Protein AF-A0A7K2MI41-F1 (afdb_monomer_lite)

Foldseek 3Di:
DVLCVVVVHDQQDWDWDQFPVGIDIDGHNDDDDQDPVRVVQPPPPRHRDDDDDPQVVCVRNPHHPDDLDDDDDDDPPDDPVNVQVVVCVVCPPVPDDRADDPRVCVSVDPVVVVVVVVVCVVVVVVVVVVVVVVVVVVVVVLVVVVVVCVVVVVVVVVVPDDPVNVVVVSVVVCVVVVVVVVCVVVVVVVVVVVVVVD

Secondary structure (DSSP, 8-state):
-HHHHHTT--TT-EEEEEETTEEEEEE----PPPPTTTGGGGGGSPPPP----HHHHHHHTT-TT--S----PPPTT--HHHHHHHHHHHTTTS------GGGGHHHH-HHHHHHHHHHHHHHHHHHHHHHHHHHHHHHHHHHHHHHHTHHHHHHHHHTT--HHHHHHHHHHHHHHHHHHHHHHHHHHHHHHHHHHH-

Sequence (198 aa):
ADAARAARAGVGDTVVLETADGRAGFRVSGLAEAGAGDTAREGDGGAATAWFADAEASVLAGHPGKADAIAVMAEDGVGTQALAAAVEKALTGSGAQTLTGDDRGEVEDHGLAYAKETLFAVGGSFGGIATLVAVFTAAGTVALSVGQRTREFALLRAVGATPRQIRRAVAAEALLVAPLAGLLGCLPGIGLAHWWFG

Radius of gyration: 30.49 Å; chains: 1; bounding box: 61×44×82 Å

pLDDT: mean 81.82, std 12.87, range [42.84, 97.69]

Structure (mmCIF, N/CA/C/O backbone):
data_AF-A0A7K2MI41-F1
#
_entry.id   AF-A0A7K2MI41-F1
#
loop_
_atom_site.group_PDB
_atom_site.id
_atom_site.type_symbol
_atom_site.label_atom_id
_atom_site.label_alt_id
_atom_site.label_comp_id
_atom_site.label_asym_id
_atom_site.label_entity_id
_atom_site.label_seq_id
_atom_site.pdbx_PDB_ins_code
_atom_site.Cartn_x
_atom_site.Cartn_y
_atom_site.Cartn_z
_atom_site.occupancy
_atom_site.B_iso_or_equiv
_atom_site.auth_seq_id
_atom_site.auth_comp_id
_atom_site.auth_asym_id
_atom_site.auth_atom_id
_atom_site.pdbx_PDB_model_num
ATOM 1 N N . ALA A 1 1 ? 13.716 12.240 -29.155 1.00 57.94 1 ALA A N 1
ATOM 2 C CA . ALA A 1 1 ? 14.189 13.432 -29.899 1.00 57.94 1 ALA A CA 1
ATOM 3 C C . ALA A 1 1 ? 14.581 14.566 -28.949 1.00 57.94 1 ALA A C 1
ATOM 5 O O . ALA A 1 1 ? 15.509 15.316 -29.240 1.00 57.94 1 ALA A O 1
ATOM 6 N N . ASP A 1 2 ? 13.922 14.667 -27.798 1.00 65.44 2 ASP A N 1
ATOM 7 C CA . ASP A 1 2 ? 14.145 15.717 -26.802 1.00 65.44 2 ASP A CA 1
ATOM 8 C C . ASP A 1 2 ? 15.506 15.617 -26.105 1.00 65.44 2 ASP A C 1
ATOM 10 O O . ASP A 1 2 ? 16.217 16.617 -26.026 1.00 65.44 2 ASP A O 1
ATOM 14 N N . ALA A 1 3 ? 15.968 14.403 -25.790 1.00 69.44 3 ALA A N 1
ATOM 15 C CA . ALA A 1 3 ? 17.342 14.134 -25.349 1.00 69.44 3 ALA A CA 1
ATOM 16 C C . ALA A 1 3 ? 18.416 14.729 -26.287 1.00 69.44 3 ALA A C 1
ATOM 18 O O . ALA A 1 3 ? 19.363 15.381 -25.846 1.00 69.44 3 ALA A O 1
ATOM 19 N N . ALA A 1 4 ? 18.245 14.566 -27.602 1.00 71.31 4 ALA A N 1
ATOM 20 C CA . ALA A 1 4 ? 19.168 15.108 -28.596 1.00 71.31 4 ALA A CA 1
ATOM 21 C C . ALA A 1 4 ? 19.084 16.639 -28.699 1.00 71.31 4 ALA A C 1
ATOM 23 O O . ALA A 1 4 ? 20.105 17.301 -28.874 1.00 71.31 4 ALA A O 1
ATOM 24 N N . ARG A 1 5 ? 17.892 17.226 -28.514 1.00 73.44 5 ARG A N 1
ATOM 25 C CA . ARG A 1 5 ? 17.732 18.687 -28.417 1.00 73.44 5 ARG A CA 1
ATOM 26 C C . ARG A 1 5 ? 18.404 19.250 -27.167 1.00 73.44 5 ARG A C 1
ATOM 28 O O . ARG A 1 5 ? 19.089 20.266 -27.272 1.00 73.44 5 ARG A O 1
ATOM 35 N N . ALA A 1 6 ? 18.258 18.586 -26.021 1.00 73.44 6 ALA A N 1
ATOM 36 C CA . ALA A 1 6 ? 18.910 18.966 -24.771 1.00 73.44 6 ALA A CA 1
ATOM 37 C C . ALA A 1 6 ? 20.442 18.905 -24.895 1.00 73.44 6 ALA A C 1
ATOM 39 O O . ALA A 1 6 ? 21.135 19.838 -24.490 1.00 73.44 6 ALA A O 1
ATOM 40 N N . ALA A 1 7 ? 20.962 17.862 -25.548 1.00 72.38 7 ALA A N 1
ATOM 41 C CA . ALA A 1 7 ? 22.386 17.702 -25.843 1.00 72.38 7 ALA A CA 1
ATOM 42 C C . ALA A 1 7 ? 22.887 18.553 -27.030 1.00 72.38 7 ALA A C 1
ATOM 44 O O . ALA A 1 7 ? 24.088 18.578 -27.294 1.00 72.38 7 ALA A O 1
ATOM 45 N N . ARG A 1 8 ? 21.990 19.248 -27.748 1.00 78.50 8 ARG A N 1
ATOM 46 C CA . ARG A 1 8 ? 22.266 19.958 -29.013 1.00 78.50 8 ARG A CA 1
ATOM 47 C C . ARG A 1 8 ? 23.007 19.096 -30.048 1.00 78.50 8 ARG A C 1
ATOM 49 O O . ARG A 1 8 ? 23.870 19.604 -30.757 1.00 78.50 8 ARG A O 1
ATOM 56 N N . ALA A 1 9 ? 22.665 17.814 -30.124 1.00 81.56 9 ALA A N 1
ATOM 57 C CA . ALA A 1 9 ? 23.302 16.843 -31.005 1.00 81.56 9 ALA A CA 1
ATOM 58 C C . ALA A 1 9 ? 22.382 16.464 -32.174 1.00 81.56 9 ALA A C 1
ATOM 60 O O . ALA A 1 9 ? 21.182 16.241 -31.995 1.00 81.56 9 ALA A O 1
ATOM 61 N N . GLY A 1 10 ? 22.952 16.380 -33.374 1.00 85.38 10 GLY A N 1
ATOM 62 C CA . GLY A 1 10 ? 22.307 15.897 -34.590 1.00 85.38 10 GLY A CA 1
ATOM 63 C C . GLY A 1 10 ? 22.889 14.572 -35.083 1.00 85.38 10 GLY A C 1
ATOM 64 O O . GLY A 1 10 ? 23.894 14.071 -34.581 1.00 85.38 10 GLY A O 1
ATOM 65 N N . VAL A 1 11 ? 22.252 13.993 -36.103 1.00 90.00 11 VAL A N 1
ATOM 66 C CA . VAL A 1 11 ? 22.782 12.801 -36.781 1.00 90.00 11 VAL A CA 1
ATOM 67 C C . VAL A 1 11 ? 24.144 13.126 -37.396 1.00 90.00 11 VAL A C 1
ATOM 69 O O . VAL A 1 11 ? 24.277 14.092 -38.144 1.00 90.00 11 VAL A O 1
ATOM 72 N 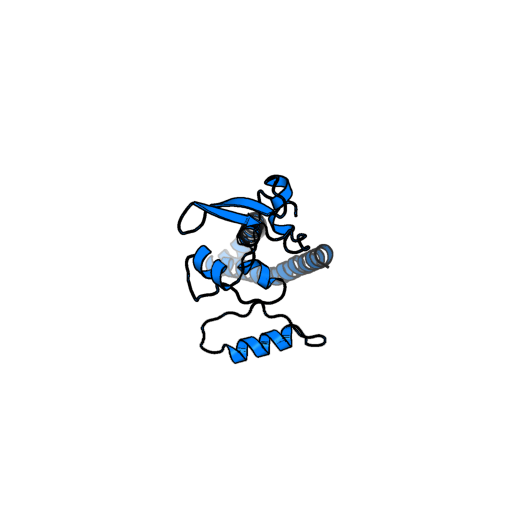N . GLY A 1 12 ? 25.146 12.301 -37.097 1.00 88.12 12 GLY A N 1
ATOM 73 C CA . GLY A 1 12 ? 26.537 12.475 -37.515 1.00 88.12 12 GLY A CA 1
ATOM 74 C C . GLY A 1 12 ? 27.451 13.078 -36.446 1.00 88.12 12 GLY A C 1
ATOM 75 O O . GLY A 1 12 ? 28.668 12.896 -36.547 1.00 88.12 12 GLY A O 1
ATOM 76 N N . ASP A 1 13 ? 26.894 13.713 -35.411 1.00 90.25 13 ASP A N 1
ATOM 77 C CA . ASP A 1 13 ? 27.670 14.286 -34.309 1.00 90.25 13 ASP A CA 1
ATOM 78 C C . ASP A 1 13 ? 28.202 13.201 -33.367 1.00 90.25 13 ASP A C 1
ATOM 80 O O . ASP A 1 13 ? 27.666 12.092 -33.292 1.00 90.25 13 ASP A O 1
ATOM 84 N N . THR A 1 14 ? 29.261 13.527 -32.623 1.00 89.62 14 THR A N 1
ATOM 85 C CA . THR A 1 14 ? 29.803 12.658 -31.573 1.00 89.62 14 THR A CA 1
ATOM 86 C C . THR A 1 14 ? 29.356 13.160 -30.206 1.00 89.62 14 THR A C 1
ATOM 88 O O . THR A 1 14 ? 29.655 14.293 -29.832 1.00 89.62 14 THR A O 1
ATOM 91 N N . VAL A 1 15 ? 28.696 12.297 -29.439 1.00 88.75 15 VAL A N 1
ATOM 92 C CA . VAL A 1 15 ? 28.307 12.536 -28.047 1.00 88.75 15 VAL A CA 1
ATOM 93 C C . VAL A 1 15 ? 29.183 11.708 -27.115 1.00 88.75 15 VAL A C 1
ATOM 95 O O . VAL A 1 15 ? 29.571 10.591 -27.448 1.00 88.75 15 VAL A O 1
ATOM 98 N N . VAL A 1 16 ? 29.524 12.252 -25.949 1.00 87.94 16 VAL A N 1
ATOM 99 C CA . VAL A 1 16 ? 30.281 11.521 -24.925 1.00 87.94 16 VAL A CA 1
ATOM 100 C C . VAL A 1 16 ? 29.305 11.040 -23.868 1.00 87.94 16 VAL A C 1
ATOM 102 O O . VAL A 1 16 ? 28.577 11.849 -23.297 1.00 87.94 16 VAL A O 1
ATOM 105 N N . LEU A 1 17 ? 29.306 9.736 -23.613 1.00 84.50 17 LEU A N 1
ATOM 106 C CA . LEU A 1 17 ? 28.450 9.098 -22.621 1.00 84.50 17 LEU A CA 1
ATOM 107 C C . LEU A 1 17 ? 29.315 8.461 -21.534 1.00 84.50 17 LEU A C 1
ATOM 109 O O . LEU A 1 17 ? 30.440 8.019 -21.786 1.00 84.50 17 LEU A O 1
ATOM 113 N N . GLU A 1 18 ? 28.798 8.458 -20.312 1.00 84.12 18 GLU A N 1
ATOM 114 C CA . GLU A 1 18 ? 29.388 7.739 -19.189 1.00 84.12 18 GLU A CA 1
ATOM 115 C C . GLU A 1 18 ? 28.832 6.314 -19.185 1.00 84.12 18 GLU A C 1
ATOM 117 O O . GLU A 1 18 ? 27.622 6.110 -19.193 1.00 84.12 18 GLU A O 1
ATOM 122 N N . THR A 1 19 ? 29.729 5.336 -19.255 1.00 81.12 19 THR A N 1
ATOM 123 C CA . THR A 1 19 ? 29.419 3.905 -19.361 1.00 81.12 19 THR A CA 1
ATOM 124 C C . THR A 1 19 ? 30.044 3.169 -18.177 1.00 81.12 19 THR A C 1
ATOM 126 O O . THR A 1 19 ? 30.863 3.751 -17.459 1.00 81.12 19 THR A O 1
ATOM 129 N N . ALA A 1 20 ? 29.712 1.890 -17.981 1.00 76.00 20 ALA A N 1
ATOM 130 C CA . ALA A 1 20 ? 30.305 1.083 -16.911 1.00 76.00 20 ALA A CA 1
ATOM 131 C C . ALA A 1 20 ? 31.850 1.026 -16.977 1.00 76.00 20 ALA A C 1
ATOM 133 O O . ALA A 1 20 ? 32.508 1.021 -15.938 1.00 76.00 20 ALA A O 1
ATOM 134 N N . ASP A 1 21 ? 32.425 1.074 -18.185 1.00 77.19 21 ASP A N 1
ATOM 135 C CA . ASP A 1 21 ? 33.876 1.069 -18.429 1.00 77.19 21 ASP A CA 1
ATOM 136 C C . ASP A 1 21 ? 34.499 2.483 -18.479 1.00 77.19 21 ASP A C 1
ATOM 138 O O . ASP A 1 21 ? 35.695 2.649 -18.736 1.00 77.19 21 ASP A O 1
ATOM 142 N N . GLY A 1 22 ? 33.704 3.527 -18.218 1.00 81.94 22 GLY A N 1
ATOM 143 C CA . GLY A 1 22 ? 34.129 4.927 -18.200 1.00 81.94 22 GLY A CA 1
ATOM 144 C C . GLY A 1 22 ? 33.534 5.772 -19.329 1.00 81.94 22 GLY A C 1
ATOM 145 O O . GLY A 1 22 ? 32.532 5.424 -19.952 1.00 81.94 22 GLY A O 1
ATOM 146 N N . ARG A 1 23 ? 34.124 6.948 -19.577 1.00 86.25 23 ARG A N 1
ATOM 147 C CA . ARG A 1 23 ? 33.629 7.890 -20.594 1.00 86.25 23 ARG A CA 1
ATOM 148 C C . ARG A 1 23 ? 34.068 7.472 -21.997 1.00 86.25 23 ARG A C 1
ATOM 150 O O . ARG A 1 23 ? 35.266 7.408 -22.264 1.00 86.25 23 ARG A O 1
ATOM 157 N N . ALA A 1 24 ? 33.107 7.279 -22.896 1.00 86.25 24 ALA A N 1
ATOM 158 C CA . ALA A 1 24 ? 33.341 6.902 -24.289 1.00 86.25 24 ALA A CA 1
ATOM 159 C C . ALA A 1 24 ? 32.565 7.810 -25.258 1.00 86.25 24 ALA A C 1
ATOM 161 O O . ALA A 1 24 ? 31.504 8.340 -24.928 1.00 86.25 24 ALA A O 1
ATOM 162 N N . GLY A 1 25 ? 33.132 8.031 -26.448 1.00 88.56 25 GLY A N 1
ATOM 163 C CA . GLY A 1 25 ? 32.527 8.849 -27.500 1.00 88.56 25 GLY A CA 1
ATOM 164 C C . GLY A 1 25 ? 31.783 7.995 -28.523 1.00 88.56 25 GLY A C 1
ATOM 165 O O . GLY A 1 25 ? 32.365 7.071 -29.083 1.00 88.56 25 GLY A O 1
ATOM 166 N N . PHE A 1 26 ? 30.533 8.346 -28.812 1.00 89.25 26 PHE A N 1
ATOM 167 C CA . PHE A 1 26 ? 29.657 7.632 -29.738 1.00 89.25 26 PHE A CA 1
ATOM 168 C C . PHE A 1 26 ? 29.140 8.563 -30.824 1.00 89.25 26 PHE A C 1
ATOM 170 O O . PHE A 1 26 ? 28.792 9.711 -30.554 1.00 89.25 26 PHE A O 1
ATOM 177 N N . ARG A 1 27 ? 29.065 8.068 -32.062 1.00 91.56 27 ARG A N 1
ATOM 178 C CA . ARG A 1 27 ? 28.468 8.818 -33.170 1.00 91.56 27 ARG A CA 1
ATOM 179 C C . ARG A 1 27 ? 26.959 8.589 -33.206 1.00 91.56 27 ARG A C 1
ATOM 181 O O . ARG A 1 27 ? 26.510 7.448 -33.233 1.00 91.56 27 ARG A O 1
ATOM 188 N N . VAL A 1 28 ? 26.193 9.670 -33.306 1.00 91.38 28 VAL A N 1
ATOM 189 C CA . VAL A 1 28 ? 24.739 9.623 -33.476 1.00 91.38 28 VAL A CA 1
ATOM 190 C C . VAL A 1 28 ? 24.411 9.129 -34.887 1.00 91.38 28 VAL A C 1
ATOM 192 O O . VAL A 1 28 ? 24.689 9.811 -35.872 1.00 91.38 28 VAL A O 1
ATOM 195 N N . SER A 1 29 ? 23.822 7.940 -35.000 1.00 90.38 29 SER A N 1
ATOM 196 C CA . SER A 1 29 ? 23.398 7.351 -36.281 1.00 90.38 29 SER A CA 1
ATOM 197 C C . SER A 1 29 ? 21.968 7.728 -36.676 1.00 90.38 29 SER A C 1
ATOM 199 O O . SER A 1 29 ? 21.634 7.703 -37.859 1.00 90.38 29 SER A O 1
ATOM 201 N N . GLY A 1 30 ? 21.132 8.111 -35.710 1.00 87.81 30 GLY A N 1
ATOM 202 C CA . GLY A 1 30 ? 19.727 8.436 -35.923 1.00 87.81 30 GLY A CA 1
ATOM 203 C C . GLY A 1 30 ? 19.090 9.077 -34.695 1.00 87.81 30 GLY A C 1
ATOM 204 O O . GLY A 1 30 ? 19.650 9.043 -33.600 1.00 87.81 30 GLY A O 1
ATOM 205 N N . LEU A 1 31 ? 17.914 9.670 -34.893 1.00 86.44 31 LEU A N 1
ATOM 206 C CA . LEU A 1 31 ? 17.083 10.220 -33.827 1.00 86.44 31 LEU A CA 1
ATOM 207 C C . LEU A 1 31 ? 15.746 9.485 -33.825 1.00 86.44 31 LEU A C 1
ATOM 209 O O . LEU A 1 31 ? 15.060 9.463 -34.844 1.00 86.44 31 LEU A O 1
ATOM 213 N N . ALA A 1 32 ? 15.386 8.905 -32.683 1.00 81.56 32 ALA A N 1
ATOM 214 C CA . ALA A 1 32 ? 14.070 8.319 -32.465 1.00 81.56 32 ALA A CA 1
ATOM 215 C C . ALA A 1 32 ? 13.136 9.346 -31.810 1.00 81.56 32 ALA A C 1
ATOM 217 O O . ALA A 1 32 ? 13.563 10.146 -30.964 1.00 81.56 32 ALA A O 1
ATOM 218 N N . GLU A 1 33 ? 11.865 9.342 -32.204 1.00 75.69 33 GLU A N 1
ATOM 219 C CA . GLU A 1 33 ? 10.810 10.018 -31.449 1.00 75.69 33 GLU A CA 1
ATOM 220 C C . GLU A 1 33 ? 10.433 9.162 -30.242 1.00 75.69 33 GLU A C 1
ATOM 222 O O . GLU A 1 33 ? 10.369 7.939 -30.342 1.00 75.69 33 GLU A O 1
ATOM 227 N N . ALA A 1 34 ? 10.243 9.816 -29.096 1.00 66.88 34 ALA A N 1
ATOM 228 C CA . ALA A 1 34 ? 9.842 9.142 -27.872 1.00 66.88 34 ALA A CA 1
ATOM 229 C C . ALA A 1 34 ? 8.392 8.659 -28.021 1.00 66.88 34 ALA A C 1
ATOM 231 O O . ALA A 1 34 ? 7.514 9.438 -28.399 1.00 66.88 34 ALA A O 1
ATOM 232 N N . GLY A 1 35 ? 8.141 7.382 -27.735 1.00 61.50 35 GLY A N 1
ATOM 233 C CA . GLY A 1 35 ? 6.783 6.859 -27.629 1.00 61.50 35 GLY A CA 1
ATOM 234 C C . GLY A 1 35 ? 6.110 7.300 -26.326 1.00 61.50 35 GLY A C 1
ATOM 235 O O . GLY A 1 35 ? 6.762 7.784 -25.403 1.00 61.50 35 GLY A O 1
ATOM 236 N N . ALA A 1 36 ? 4.798 7.074 -26.200 1.00 56.12 36 ALA A N 1
ATOM 237 C CA . ALA A 1 36 ? 4.052 7.411 -24.979 1.00 56.12 36 ALA A CA 1
ATOM 238 C C . ALA A 1 36 ? 4.643 6.763 -23.702 1.00 56.12 36 ALA A C 1
ATOM 240 O O . ALA A 1 36 ? 4.589 7.360 -22.629 1.00 56.12 36 ALA A O 1
ATOM 241 N N . GLY A 1 37 ? 5.260 5.578 -23.823 1.00 55.38 37 GLY A N 1
ATOM 242 C CA . GLY A 1 37 ? 5.970 4.908 -22.723 1.00 55.38 37 GLY A CA 1
ATOM 243 C C . GLY A 1 37 ? 7.337 5.517 -22.382 1.00 55.38 37 GLY A C 1
ATOM 244 O O . GLY A 1 37 ? 7.774 5.433 -21.239 1.00 55.38 37 GLY A O 1
ATOM 245 N N . ASP A 1 38 ? 7.982 6.193 -23.334 1.00 56.09 38 ASP A N 1
ATOM 246 C CA . ASP A 1 38 ? 9.277 6.851 -23.125 1.00 56.09 38 ASP A CA 1
ATOM 247 C C . ASP A 1 38 ? 9.100 8.218 -22.447 1.00 56.09 38 ASP A C 1
ATOM 249 O O . ASP A 1 38 ? 9.922 8.621 -21.629 1.00 56.09 38 ASP A O 1
ATOM 253 N N . THR A 1 39 ? 7.988 8.913 -22.724 1.00 50.66 39 THR A N 1
ATOM 254 C CA . THR A 1 39 ? 7.691 10.244 -22.156 1.00 50.66 39 THR A CA 1
ATOM 255 C C . THR A 1 39 ? 7.383 10.238 -20.656 1.00 50.66 39 THR A C 1
ATOM 257 O O . THR A 1 39 ? 7.516 11.272 -20.002 1.00 50.66 39 THR A O 1
ATOM 260 N N . ALA A 1 40 ? 7.015 9.087 -20.078 1.00 48.41 40 ALA A N 1
ATOM 261 C CA . ALA A 1 40 ? 6.783 8.958 -18.636 1.00 48.41 40 ALA A CA 1
ATOM 262 C C . ALA A 1 40 ? 8.073 9.135 -17.809 1.00 48.41 40 ALA A C 1
ATOM 264 O O . ALA A 1 40 ? 8.006 9.571 -16.661 1.00 48.41 40 ALA A O 1
ATOM 265 N N . ARG A 1 41 ? 9.244 8.876 -18.412 1.00 49.75 41 ARG A N 1
ATOM 266 C CA . ARG A 1 41 ? 10.567 9.052 -17.788 1.00 49.75 41 ARG A CA 1
ATOM 267 C C . ARG A 1 41 ? 10.980 10.514 -17.633 1.00 49.75 41 ARG A C 1
ATOM 269 O O . ARG A 1 41 ? 11.835 10.818 -16.812 1.00 49.75 41 ARG A O 1
ATOM 276 N N . GLU A 1 42 ? 10.423 11.427 -18.426 1.00 50.16 42 GLU A N 1
ATOM 277 C CA . GLU A 1 42 ? 10.961 12.787 -18.589 1.00 50.16 42 GLU A CA 1
ATOM 278 C C . GLU A 1 42 ? 10.390 13.797 -17.570 1.00 50.16 42 GLU A C 1
ATOM 280 O O . GLU A 1 42 ? 10.895 14.912 -17.440 1.00 50.16 42 GLU A O 1
ATOM 285 N N . GLY A 1 43 ? 9.369 13.396 -16.799 1.00 44.59 43 GLY A N 1
ATOM 286 C CA . GLY A 1 43 ? 8.618 14.269 -15.888 1.00 44.59 43 GLY A CA 1
ATOM 287 C C . GLY A 1 43 ? 9.344 14.719 -14.613 1.00 44.59 43 GLY A C 1
ATOM 288 O O . GLY A 1 43 ? 8.911 15.700 -14.011 1.00 44.59 43 GLY A O 1
ATOM 289 N N . ASP A 1 44 ? 10.437 14.062 -14.209 1.00 42.84 44 ASP A N 1
ATOM 290 C CA . ASP A 1 44 ? 11.170 14.391 -12.972 1.00 42.84 44 ASP A CA 1
ATOM 291 C C . ASP A 1 44 ? 12.692 14.197 -13.128 1.00 42.84 44 ASP A C 1
ATOM 293 O O . ASP A 1 44 ? 13.327 13.399 -12.444 1.00 42.84 44 ASP A O 1
ATOM 297 N N . GLY A 1 45 ? 13.301 14.881 -14.104 1.00 46.25 45 GLY A N 1
ATOM 298 C CA . GLY A 1 45 ? 14.758 14.821 -14.309 1.00 46.25 45 GLY A CA 1
ATOM 299 C C . GLY A 1 45 ? 15.260 13.549 -15.002 1.00 46.25 45 GLY A C 1
ATOM 300 O O . GLY A 1 45 ? 16.420 13.175 -14.822 1.00 46.25 45 GLY A O 1
ATOM 301 N N . GLY A 1 46 ? 14.406 12.904 -15.803 1.00 51.75 46 GLY A N 1
ATOM 302 C CA . GLY A 1 46 ? 14.748 11.724 -16.595 1.00 51.75 46 GLY A CA 1
ATOM 303 C C . GLY A 1 46 ? 16.030 11.897 -17.397 1.00 51.75 46 GLY A C 1
ATOM 304 O O . GLY A 1 46 ? 16.187 12.855 -18.155 1.00 51.75 46 GLY A O 1
ATOM 305 N N . ALA A 1 47 ? 16.960 10.957 -17.230 1.00 57.53 47 ALA A N 1
ATOM 306 C CA . ALA A 1 47 ? 18.200 10.942 -17.986 1.00 57.53 47 ALA A CA 1
ATOM 307 C C . ALA A 1 47 ? 17.912 10.823 -19.491 1.00 57.53 47 ALA A C 1
ATOM 309 O O . ALA A 1 47 ? 17.085 10.016 -19.923 1.00 57.53 47 ALA A O 1
ATOM 310 N N . ALA A 1 48 ? 18.631 11.614 -20.289 1.00 68.81 48 ALA A N 1
ATOM 311 C CA . ALA A 1 48 ? 18.611 11.532 -21.743 1.00 68.81 48 ALA A CA 1
ATOM 312 C C . ALA A 1 48 ? 18.807 10.075 -22.201 1.00 68.81 48 ALA A C 1
ATOM 314 O O . ALA A 1 48 ? 19.827 9.456 -21.899 1.00 68.81 48 ALA A O 1
ATOM 315 N N . THR A 1 49 ? 17.828 9.521 -22.916 1.00 74.12 49 THR A N 1
ATOM 316 C CA . THR A 1 49 ? 17.864 8.121 -23.352 1.00 74.12 49 THR A CA 1
ATOM 317 C C . THR A 1 49 ? 18.666 7.979 -24.644 1.00 74.12 49 THR A C 1
ATOM 319 O O . THR A 1 49 ? 18.507 8.768 -25.579 1.00 74.12 49 THR A O 1
ATOM 322 N N . ALA A 1 50 ? 19.521 6.961 -24.700 1.00 81.88 50 ALA A N 1
ATOM 323 C CA . ALA A 1 50 ? 20.258 6.566 -25.891 1.00 81.88 50 ALA A CA 1
ATOM 324 C C . ALA A 1 50 ? 20.035 5.073 -26.152 1.00 81.88 50 ALA A C 1
ATOM 326 O O . ALA A 1 50 ? 20.030 4.272 -25.220 1.00 81.88 50 ALA A O 1
ATOM 327 N N . TRP A 1 51 ? 19.866 4.711 -27.423 1.00 84.19 51 TRP A N 1
ATOM 328 C CA . TRP A 1 51 ? 19.689 3.327 -27.854 1.00 84.19 51 TRP A CA 1
ATOM 329 C C . TRP A 1 51 ? 20.955 2.829 -28.540 1.00 84.19 51 TRP A C 1
ATOM 331 O O . TRP A 1 51 ? 21.559 3.541 -29.345 1.00 84.19 51 TRP A O 1
ATOM 341 N N . PHE A 1 52 ? 21.325 1.590 -28.239 1.00 86.62 52 PHE A N 1
ATOM 342 C CA . PHE A 1 52 ? 22.476 0.900 -28.810 1.00 86.62 52 PHE A CA 1
ATOM 343 C C . PHE A 1 52 ? 22.028 -0.426 -29.415 1.00 86.62 52 PHE A C 1
ATOM 345 O O . PHE A 1 52 ? 20.979 -0.956 -29.056 1.00 86.62 52 PHE A O 1
ATOM 352 N N . ALA A 1 53 ? 22.829 -0.970 -30.327 1.00 86.69 53 ALA A N 1
ATOM 353 C CA . ALA A 1 53 ? 22.611 -2.325 -30.818 1.00 86.69 53 ALA A CA 1
ATOM 354 C C . ALA A 1 53 ? 22.847 -3.347 -29.693 1.00 86.69 53 ALA A C 1
ATOM 356 O O . ALA A 1 53 ? 23.751 -3.158 -28.880 1.00 86.69 53 ALA A O 1
ATOM 357 N N . ASP A 1 54 ? 22.105 -4.457 -29.695 1.00 80.25 54 ASP A N 1
ATOM 358 C CA . ASP A 1 54 ? 22.148 -5.490 -28.642 1.00 80.25 54 ASP A CA 1
ATOM 359 C C . ASP A 1 54 ? 23.569 -5.986 -28.321 1.00 80.25 54 ASP A C 1
ATOM 361 O O . ASP A 1 54 ? 23.930 -6.205 -27.160 1.00 80.25 54 ASP A O 1
ATOM 365 N N . ALA A 1 55 ? 24.403 -6.118 -29.359 1.00 79.69 55 ALA A N 1
ATOM 366 C CA . ALA A 1 55 ? 25.792 -6.558 -29.240 1.00 79.69 55 ALA A CA 1
ATOM 367 C C . ALA A 1 55 ? 26.656 -5.609 -28.391 1.00 79.69 55 ALA A C 1
ATOM 369 O O . ALA A 1 55 ? 27.594 -6.055 -27.738 1.00 79.69 55 ALA A O 1
ATOM 370 N N . GLU A 1 56 ? 26.335 -4.317 -28.391 1.00 81.62 56 GLU A N 1
ATOM 371 C CA . GLU A 1 56 ? 27.090 -3.278 -27.691 1.00 81.62 56 GLU A CA 1
ATOM 372 C C . GLU A 1 56 ? 26.403 -2.881 -26.380 1.00 81.62 56 GLU A C 1
ATOM 374 O O . GLU A 1 56 ? 27.071 -2.668 -25.371 1.00 81.62 56 GLU A O 1
ATOM 379 N N . ALA A 1 57 ? 25.067 -2.903 -26.344 1.00 81.88 57 ALA A N 1
ATOM 380 C CA . ALA A 1 57 ? 24.267 -2.607 -25.158 1.00 81.88 57 ALA A CA 1
ATOM 381 C C . ALA A 1 57 ? 24.623 -3.508 -23.961 1.00 81.88 57 ALA A C 1
ATOM 383 O O . ALA A 1 57 ? 24.819 -3.006 -22.857 1.00 81.88 57 ALA A O 1
ATOM 384 N N . SER A 1 58 ? 24.770 -4.823 -24.174 1.00 78.62 58 SER A N 1
ATOM 385 C CA . SER A 1 58 ? 25.094 -5.765 -23.083 1.00 78.62 58 SER A CA 1
ATOM 386 C C . SER A 1 58 ? 26.492 -5.552 -22.489 1.00 78.62 58 SER A C 1
ATOM 388 O O . SER A 1 58 ? 26.708 -5.795 -21.301 1.00 78.62 58 SER A O 1
ATOM 390 N N . VAL A 1 59 ? 27.437 -5.066 -23.299 1.00 79.44 59 VAL A N 1
ATOM 391 C CA . VAL A 1 59 ? 28.786 -4.704 -22.848 1.00 79.44 59 VAL A CA 1
ATOM 392 C C . VAL A 1 59 ? 28.729 -3.399 -22.057 1.00 79.44 59 VAL A C 1
ATOM 394 O O . VAL A 1 59 ? 29.228 -3.343 -20.938 1.00 79.44 59 VAL A O 1
ATOM 397 N N . LEU A 1 60 ? 28.047 -2.383 -22.593 1.00 79.94 60 LEU A N 1
ATOM 398 C CA . LEU A 1 60 ? 27.912 -1.065 -21.965 1.00 79.94 60 LEU A CA 1
ATOM 399 C C . LEU A 1 60 ? 27.157 -1.101 -20.631 1.00 79.94 60 LEU A C 1
ATOM 401 O O . LEU A 1 60 ? 27.457 -0.302 -19.743 1.00 79.94 60 LEU A O 1
ATOM 405 N N . ALA A 1 61 ? 26.211 -2.030 -20.482 1.00 74.94 61 ALA A N 1
ATOM 406 C CA . ALA A 1 61 ? 25.473 -2.250 -19.243 1.00 74.94 61 ALA A CA 1
ATOM 407 C C . ALA A 1 61 ? 26.288 -3.012 -18.174 1.00 74.94 61 ALA A C 1
ATOM 409 O O . ALA A 1 61 ? 25.913 -3.029 -17.007 1.00 74.94 61 ALA A O 1
ATOM 410 N N . GLY A 1 62 ? 27.441 -3.593 -18.535 1.00 75.88 62 GLY A N 1
ATOM 411 C CA . GLY A 1 62 ? 28.358 -4.242 -17.590 1.00 75.88 62 GLY A CA 1
ATOM 412 C C . GLY A 1 62 ? 28.097 -5.734 -17.346 1.00 75.88 62 GLY A C 1
ATOM 413 O O . GLY A 1 62 ? 28.701 -6.331 -16.454 1.00 75.88 62 GLY A O 1
ATOM 414 N N . HIS A 1 63 ? 27.236 -6.370 -18.141 1.00 78.31 63 HIS A N 1
ATOM 415 C CA . HIS A 1 63 ? 26.948 -7.808 -18.063 1.00 78.31 63 HIS A CA 1
ATOM 416 C C . HIS A 1 63 ? 26.924 -8.430 -19.469 1.00 78.31 63 HIS A C 1
ATOM 418 O O . HIS A 1 63 ? 25.861 -8.754 -20.009 1.00 78.31 63 HIS A O 1
ATOM 424 N N . PRO A 1 64 ? 28.114 -8.634 -20.071 1.00 77.12 64 PRO A N 1
ATOM 425 C CA . PRO A 1 64 ? 28.230 -9.139 -21.431 1.00 77.12 64 PRO A CA 1
ATOM 426 C C . PRO A 1 64 ? 27.593 -10.525 -21.567 1.00 77.12 64 PRO A C 1
ATOM 428 O O . PRO A 1 64 ? 27.822 -11.425 -20.754 1.00 77.12 64 PRO A O 1
ATOM 431 N N . GLY A 1 65 ? 26.789 -10.697 -22.618 1.00 78.62 65 GLY A N 1
ATOM 432 C CA . GLY A 1 65 ? 26.091 -11.953 -22.905 1.00 78.62 65 GLY A CA 1
ATOM 433 C C . GLY A 1 65 ? 24.867 -12.231 -22.023 1.00 78.62 65 GLY A C 1
ATOM 434 O O . GLY A 1 65 ? 24.330 -13.336 -22.085 1.00 78.62 65 GLY A O 1
ATOM 435 N N . LYS A 1 66 ? 24.419 -11.261 -21.215 1.00 78.44 66 LYS A N 1
ATOM 436 C CA . LYS A 1 66 ? 23.167 -11.331 -20.450 1.00 78.44 66 LYS A CA 1
ATOM 437 C C . LYS A 1 66 ? 22.243 -10.178 -20.833 1.00 78.44 66 LYS A C 1
ATOM 439 O O . LYS A 1 66 ? 22.708 -9.098 -21.187 1.00 78.44 66 LYS A O 1
ATOM 444 N N . ALA A 1 67 ? 20.943 -10.430 -20.744 1.00 76.50 67 ALA A N 1
ATOM 445 C CA . ALA A 1 67 ? 19.900 -9.426 -20.894 1.00 76.50 67 ALA A CA 1
ATOM 446 C C . ALA A 1 67 ? 19.130 -9.320 -19.576 1.00 76.50 67 ALA A C 1
ATOM 448 O O . ALA A 1 67 ? 18.766 -10.349 -19.004 1.00 76.50 67 ALA A O 1
ATOM 449 N N . ASP A 1 68 ? 18.879 -8.096 -19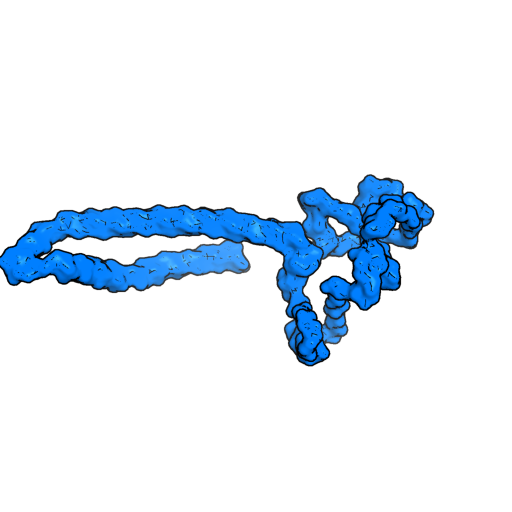.117 1.00 75.44 68 ASP A N 1
ATOM 450 C CA . ASP A 1 68 ? 18.086 -7.852 -17.904 1.00 75.44 68 ASP A CA 1
ATOM 451 C C . ASP A 1 68 ? 16.590 -8.008 -18.175 1.00 75.44 68 ASP A C 1
ATOM 453 O O . ASP A 1 68 ? 15.835 -8.471 -17.324 1.00 75.44 68 ASP A O 1
ATOM 457 N N . ALA A 1 69 ? 16.172 -7.664 -19.393 1.00 77.00 69 ALA A N 1
ATOM 458 C CA . ALA A 1 69 ? 14.804 -7.787 -19.861 1.00 77.00 69 ALA A CA 1
ATOM 459 C C . ALA A 1 69 ? 14.776 -8.212 -21.331 1.00 77.00 69 ALA A C 1
ATOM 461 O O . ALA A 1 69 ? 15.602 -7.793 -22.142 1.00 77.00 69 ALA A O 1
ATOM 462 N N . ILE A 1 70 ? 13.790 -9.042 -21.675 1.00 81.62 70 ILE A N 1
ATOM 463 C CA . ILE A 1 70 ? 13.512 -9.460 -23.048 1.00 81.62 70 ILE A CA 1
ATOM 464 C C . ILE A 1 70 ? 12.084 -9.038 -23.368 1.00 81.62 70 ILE A C 1
ATOM 466 O O . ILE A 1 70 ? 11.127 -9.547 -22.783 1.00 81.62 70 ILE A O 1
ATOM 470 N N . ALA A 1 71 ? 11.937 -8.105 -24.305 1.00 81.88 71 ALA A N 1
ATOM 471 C CA . ALA A 1 71 ? 10.630 -7.711 -24.798 1.00 81.88 71 ALA A CA 1
ATOM 472 C C . ALA A 1 71 ? 10.118 -8.758 -25.794 1.00 81.88 71 ALA A C 1
ATOM 474 O O . ALA A 1 71 ? 10.736 -9.004 -26.828 1.00 81.88 71 ALA A O 1
ATOM 475 N N . VAL A 1 72 ? 8.964 -9.352 -25.495 1.00 84.75 72 VAL A N 1
ATOM 476 C CA . VAL A 1 72 ? 8.260 -10.251 -26.415 1.00 84.75 72 VAL A CA 1
ATOM 477 C C . VAL A 1 72 ? 7.055 -9.507 -26.975 1.00 84.75 72 VAL A C 1
ATOM 479 O O . VAL A 1 72 ? 6.224 -9.001 -26.221 1.00 84.75 72 VAL A O 1
ATOM 482 N N . MET A 1 73 ? 6.973 -9.418 -28.301 1.00 81.75 73 MET A N 1
ATOM 483 C CA . MET A 1 73 ? 5.852 -8.793 -29.001 1.00 81.75 73 MET A CA 1
ATOM 484 C C . MET A 1 73 ? 4.917 -9.872 -29.541 1.00 81.75 73 MET A C 1
ATOM 486 O O . MET A 1 73 ? 5.371 -10.874 -30.091 1.00 81.75 73 MET A O 1
ATOM 490 N N . ALA A 1 74 ? 3.614 -9.670 -29.357 1.00 83.19 74 ALA A N 1
ATOM 491 C CA . ALA A 1 74 ? 2.595 -10.545 -29.916 1.00 83.19 74 ALA A CA 1
ATOM 492 C C . ALA A 1 74 ? 2.462 -10.311 -31.426 1.00 83.19 74 ALA A C 1
ATOM 494 O O . ALA A 1 74 ? 2.498 -9.167 -31.876 1.00 83.19 74 ALA A O 1
ATOM 495 N N . GLU A 1 75 ? 2.264 -11.385 -32.188 1.00 86.06 75 GLU A N 1
ATOM 496 C CA . GLU A 1 75 ? 1.755 -11.275 -33.557 1.00 86.06 75 GLU A CA 1
ATOM 497 C C . GLU A 1 75 ? 0.282 -10.835 -33.554 1.00 86.06 75 GLU A C 1
ATOM 499 O O . GLU A 1 75 ? -0.445 -11.026 -32.568 1.00 86.06 75 GLU A O 1
ATOM 504 N N . ASP A 1 76 ? -0.170 -10.271 -34.676 1.00 80.56 76 ASP A N 1
ATOM 505 C CA . ASP A 1 76 ? -1.543 -9.797 -34.841 1.00 80.56 76 ASP A CA 1
ATOM 506 C C . ASP A 1 76 ? -2.560 -10.913 -34.541 1.00 80.56 76 ASP A C 1
ATOM 508 O O . ASP A 1 76 ? -2.558 -11.982 -35.152 1.00 80.56 76 ASP A O 1
ATOM 512 N N . GLY A 1 77 ? -3.463 -10.653 -33.590 1.00 81.25 77 GLY A N 1
ATOM 513 C CA . GLY A 1 77 ? -4.523 -11.585 -33.189 1.00 81.25 77 GLY A CA 1
ATOM 514 C C . GLY A 1 77 ? -4.179 -12.516 -32.020 1.00 81.25 77 GLY A C 1
ATOM 515 O O . GLY A 1 77 ? -5.059 -13.247 -31.561 1.00 81.25 77 GLY A O 1
ATOM 516 N N . VAL A 1 78 ? -2.955 -12.475 -31.482 1.00 84.56 78 VAL A N 1
ATOM 517 C CA . VAL A 1 78 ? -2.591 -13.217 -30.264 1.00 84.56 78 VAL A CA 1
ATOM 518 C C . VAL A 1 78 ? -2.914 -12.390 -29.015 1.00 84.56 78 VAL A C 1
ATOM 520 O O . VAL A 1 78 ? -2.408 -11.287 -28.823 1.00 84.56 78 VAL A O 1
ATOM 523 N N . GLY A 1 79 ? -3.748 -12.938 -28.126 1.00 83.38 79 GLY A N 1
ATOM 524 C CA . GLY A 1 79 ? -4.064 -12.303 -26.845 1.00 83.38 79 GLY A CA 1
ATOM 525 C C . GLY A 1 79 ? -2.855 -12.265 -25.902 1.00 83.38 79 GLY A C 1
ATOM 526 O O . GLY A 1 79 ? -2.147 -13.260 -25.750 1.00 83.38 79 GLY A O 1
ATOM 527 N N . THR A 1 80 ? -2.654 -11.141 -25.213 1.00 82.25 80 THR A N 1
ATOM 528 C CA . THR A 1 80 ? -1.519 -10.909 -24.295 1.00 82.25 80 THR A CA 1
ATOM 529 C C . THR A 1 80 ? -1.400 -11.971 -23.201 1.00 82.25 80 THR A C 1
ATOM 531 O O . THR A 1 80 ? -0.310 -12.474 -22.952 1.00 82.25 80 THR A O 1
ATOM 534 N N . GLN A 1 81 ? -2.517 -12.373 -22.593 1.00 82.69 81 GLN A N 1
ATOM 535 C CA . GLN A 1 81 ? -2.553 -13.416 -21.558 1.00 82.69 81 GLN A CA 1
ATOM 536 C C . GLN A 1 81 ? -2.181 -14.798 -22.107 1.00 82.69 81 GL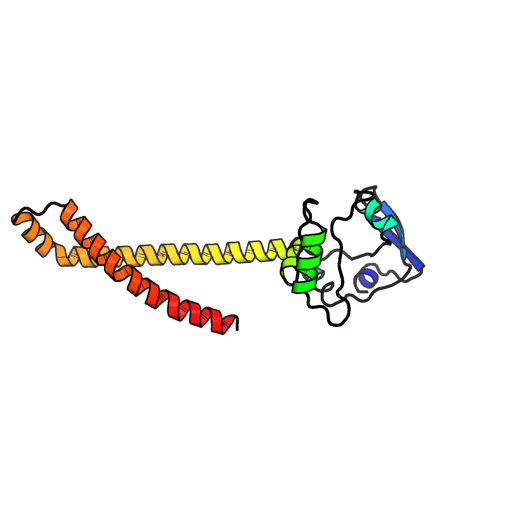N A C 1
ATOM 538 O O . GLN A 1 81 ? -1.478 -15.562 -21.448 1.00 82.69 81 GLN A O 1
ATOM 543 N N . ALA A 1 82 ? -2.625 -15.115 -23.326 1.00 84.94 82 ALA A N 1
ATOM 544 C CA . ALA A 1 82 ? -2.288 -16.377 -23.976 1.00 84.94 82 ALA A CA 1
ATOM 545 C C . ALA A 1 82 ? -0.792 -16.439 -24.320 1.00 84.94 82 ALA A C 1
ATOM 547 O O . ALA A 1 82 ? -0.156 -17.472 -24.111 1.00 84.94 82 ALA A O 1
ATOM 548 N N . LEU A 1 83 ? -0.222 -15.321 -24.783 1.00 87.06 83 LEU A N 1
ATOM 549 C CA . LEU A 1 83 ? 1.213 -15.195 -25.019 1.00 87.06 83 LEU A CA 1
ATOM 550 C C . LEU A 1 83 ? 2.012 -15.326 -23.718 1.00 87.06 83 LEU A C 1
ATOM 552 O O . LEU A 1 83 ? 2.969 -16.092 -23.673 1.00 87.06 83 LEU A O 1
ATOM 556 N N . ALA A 1 84 ? 1.597 -14.638 -22.653 1.00 86.50 84 ALA A N 1
ATOM 557 C CA . ALA A 1 84 ? 2.262 -14.697 -21.353 1.00 86.50 84 ALA A CA 1
ATOM 558 C C . ALA A 1 84 ? 2.336 -16.128 -20.814 1.00 86.50 84 ALA A C 1
ATOM 560 O O . ALA A 1 84 ? 3.419 -16.609 -20.495 1.00 86.50 84 ALA A O 1
ATOM 561 N N . ALA A 1 85 ? 1.207 -16.842 -20.822 1.00 86.75 85 ALA A N 1
ATOM 562 C CA . ALA A 1 85 ? 1.150 -18.233 -20.389 1.00 86.75 85 ALA A CA 1
ATOM 563 C C . ALA A 1 85 ? 2.040 -19.153 -21.247 1.00 86.75 85 ALA A C 1
ATOM 565 O O . ALA A 1 85 ? 2.656 -20.090 -20.734 1.00 86.75 85 ALA A O 1
ATOM 566 N N . ALA A 1 86 ? 2.129 -18.899 -22.557 1.00 87.69 86 ALA A N 1
ATOM 567 C CA . ALA A 1 86 ? 3.007 -19.655 -23.446 1.00 87.69 86 ALA A CA 1
ATOM 568 C C . ALA A 1 86 ? 4.494 -19.414 -23.130 1.00 87.69 86 ALA A C 1
ATOM 570 O O . ALA A 1 86 ? 5.271 -20.371 -23.090 1.00 87.69 86 ALA A O 1
ATOM 571 N N . VAL A 1 87 ? 4.878 -18.162 -22.865 1.00 88.62 87 VAL A N 1
ATOM 572 C CA . VAL A 1 87 ? 6.250 -17.787 -22.495 1.00 88.62 87 VAL A CA 1
ATOM 573 C C . VAL A 1 87 ? 6.617 -18.348 -21.120 1.00 88.62 87 VAL A C 1
ATOM 575 O O . VAL A 1 87 ? 7.672 -18.961 -20.981 1.00 88.62 87 VAL A O 1
ATOM 578 N N . GLU A 1 88 ? 5.739 -18.234 -20.124 1.00 88.81 88 GLU A N 1
ATOM 579 C CA . GLU A 1 88 ? 5.962 -18.769 -18.773 1.00 88.81 88 GLU A CA 1
ATOM 580 C C . GLU A 1 88 ? 6.190 -20.289 -18.805 1.00 88.81 88 GLU A C 1
ATOM 582 O O . GLU A 1 88 ? 7.130 -20.826 -18.209 1.00 88.81 88 GLU A O 1
ATOM 587 N N . LYS A 1 89 ? 5.380 -20.996 -19.601 1.00 88.81 89 LYS A N 1
ATOM 588 C CA . LYS A 1 89 ? 5.539 -22.434 -19.820 1.00 88.81 89 LYS A CA 1
ATOM 589 C C . LYS A 1 89 ? 6.861 -22.774 -20.513 1.00 88.81 89 LYS A C 1
ATOM 591 O O . LYS A 1 89 ? 7.496 -23.763 -20.154 1.00 88.81 89 LYS A O 1
ATOM 596 N N . ALA A 1 90 ? 7.284 -21.984 -21.498 1.00 88.12 90 ALA A N 1
ATOM 597 C CA . ALA A 1 90 ? 8.553 -22.196 -22.194 1.00 88.12 90 ALA A CA 1
ATOM 598 C C . ALA A 1 90 ? 9.771 -21.925 -21.292 1.00 88.12 90 ALA A C 1
ATOM 600 O O . ALA A 1 90 ? 10.812 -22.556 -21.459 1.00 88.12 90 ALA A O 1
ATOM 601 N N . LEU A 1 91 ? 9.631 -21.020 -20.321 1.00 87.31 91 LEU A N 1
ATOM 602 C CA . LEU A 1 91 ? 10.691 -20.592 -19.407 1.00 87.31 91 LEU A CA 1
ATOM 603 C C . LEU A 1 91 ? 10.672 -21.316 -18.053 1.00 87.31 91 LEU A C 1
ATOM 605 O O . LEU A 1 91 ? 11.425 -20.952 -17.144 1.00 87.31 91 LEU A O 1
ATOM 609 N N . THR A 1 92 ? 9.856 -22.359 -17.899 1.00 86.56 92 THR A N 1
ATOM 610 C CA . THR A 1 92 ? 9.764 -23.118 -16.647 1.00 86.56 92 THR A CA 1
ATOM 611 C C . THR A 1 92 ? 11.136 -23.683 -16.250 1.00 86.56 92 THR A C 1
ATOM 613 O O . THR A 1 92 ? 11.771 -24.408 -17.011 1.00 86.56 92 THR A O 1
ATOM 616 N N . GLY A 1 93 ? 11.603 -23.348 -15.041 1.00 81.12 93 GLY A N 1
ATOM 617 C CA . GLY A 1 93 ? 12.908 -23.776 -14.513 1.00 81.12 93 GLY A CA 1
ATOM 618 C C . GLY A 1 93 ? 14.082 -22.832 -14.805 1.00 81.12 93 GLY A C 1
ATOM 619 O O . GLY A 1 93 ? 15.171 -23.063 -14.288 1.00 81.12 93 GLY A O 1
ATOM 620 N N . SER A 1 94 ? 13.873 -21.756 -15.572 1.00 80.62 94 SER A N 1
ATOM 621 C CA . SER A 1 94 ? 14.905 -20.735 -15.830 1.00 80.62 94 SER A CA 1
ATOM 622 C C . SER A 1 94 ? 15.067 -19.709 -14.698 1.00 80.62 94 SER A C 1
ATOM 624 O O . SER A 1 94 ? 16.099 -19.051 -14.612 1.00 80.62 94 SER A O 1
ATOM 626 N N . GLY A 1 95 ? 14.048 -19.559 -13.841 1.00 78.25 95 GLY A N 1
ATOM 627 C CA . GLY A 1 95 ? 13.972 -18.490 -12.838 1.00 78.25 95 GLY A CA 1
ATOM 628 C C . GLY A 1 95 ? 13.542 -17.124 -13.393 1.00 78.25 95 GLY A C 1
ATOM 629 O O . GLY A 1 95 ? 13.441 -16.177 -12.618 1.00 78.25 95 GLY A O 1
ATOM 630 N N . ALA A 1 96 ? 13.272 -17.011 -14.699 1.00 81.06 96 ALA A N 1
ATOM 631 C CA . ALA A 1 96 ? 12.751 -15.791 -15.310 1.00 81.06 96 ALA A CA 1
ATOM 632 C C . ALA A 1 96 ? 11.279 -15.552 -14.930 1.00 81.06 96 ALA A C 1
ATOM 634 O O . ALA A 1 96 ? 10.496 -16.499 -14.840 1.00 81.06 96 ALA A O 1
ATOM 635 N N . GLN A 1 97 ? 10.906 -14.286 -14.738 1.00 79.75 97 GLN A N 1
ATOM 636 C CA . GLN A 1 97 ? 9.527 -13.872 -14.470 1.00 79.75 97 GLN A CA 1
ATOM 637 C C . GLN A 1 97 ? 8.922 -13.222 -15.714 1.00 79.75 97 GLN A C 1
ATOM 639 O O . GLN A 1 97 ? 9.551 -12.385 -16.359 1.00 79.75 97 GLN A O 1
ATOM 644 N N . THR A 1 98 ? 7.695 -13.610 -16.052 1.00 81.31 98 THR A N 1
ATOM 645 C CA . THR A 1 98 ? 6.926 -13.018 -17.150 1.00 81.31 98 THR A CA 1
ATOM 646 C C . THR A 1 98 ? 5.988 -11.951 -16.611 1.00 81.31 98 THR A C 1
ATOM 648 O O . THR A 1 98 ? 5.099 -12.258 -15.821 1.00 81.31 98 THR A O 1
ATOM 651 N N . LEU A 1 99 ? 6.170 -10.713 -17.065 1.00 77.31 99 LEU A N 1
ATOM 652 C CA . LEU A 1 99 ? 5.372 -9.558 -16.656 1.00 77.31 99 LEU A CA 1
ATOM 653 C C . LEU A 1 99 ? 4.588 -9.026 -17.860 1.00 77.31 99 LEU A C 1
ATOM 655 O O . LEU A 1 99 ? 5.105 -8.984 -18.979 1.00 77.31 99 LEU A O 1
ATOM 659 N N . THR A 1 100 ? 3.337 -8.622 -17.640 1.00 77.75 100 THR A N 1
ATOM 660 C CA . THR A 1 100 ? 2.455 -8.081 -18.687 1.00 77.75 100 THR A CA 1
ATOM 661 C C . THR A 1 100 ? 1.686 -6.862 -18.203 1.00 77.75 100 THR A C 1
ATOM 663 O O . THR A 1 100 ? 1.389 -6.767 -17.019 1.00 77.75 100 THR A O 1
ATOM 666 N N . GLY A 1 101 ? 1.282 -5.978 -19.122 1.00 70.25 101 GLY A N 1
ATOM 667 C CA . GLY A 1 101 ? 0.426 -4.834 -18.789 1.00 70.25 101 GLY A CA 1
ATOM 668 C C . GLY A 1 101 ? 1.082 -3.902 -17.769 1.00 70.25 101 GLY A C 1
ATOM 669 O O . GLY A 1 101 ? 2.239 -3.526 -17.948 1.00 70.25 101 GLY A O 1
ATOM 670 N N . ASP A 1 102 ? 0.352 -3.570 -16.705 1.00 60.41 102 ASP A N 1
ATOM 671 C CA . ASP A 1 102 ? 0.795 -2.644 -15.652 1.00 60.41 102 ASP A CA 1
ATOM 672 C C . ASP A 1 102 ? 1.988 -3.175 -14.837 1.00 60.41 102 ASP A C 1
ATOM 674 O O . ASP A 1 102 ? 2.783 -2.389 -14.320 1.00 60.41 102 ASP A O 1
ATOM 678 N N . ASP A 1 103 ? 2.182 -4.497 -14.788 1.00 59.25 103 ASP A N 1
ATOM 679 C CA . ASP A 1 103 ? 3.310 -5.124 -14.083 1.00 59.25 103 ASP A CA 1
ATOM 680 C C . ASP A 1 103 ? 4.644 -4.933 -14.827 1.00 59.25 103 ASP A C 1
ATOM 682 O O . ASP A 1 103 ? 5.722 -5.139 -14.269 1.00 59.25 103 ASP A O 1
ATOM 686 N N . ARG A 1 104 ? 4.596 -4.494 -16.093 1.00 60.16 104 ARG A N 1
ATOM 687 C CA . ARG A 1 104 ? 5.786 -4.150 -16.883 1.00 60.16 104 ARG A CA 1
ATOM 688 C C . ARG A 1 104 ? 6.513 -2.932 -16.309 1.00 60.16 104 ARG A C 1
ATOM 690 O O . ARG A 1 104 ? 7.740 -2.879 -16.343 1.00 60.16 104 ARG A O 1
ATOM 697 N N . GLY A 1 105 ? 5.758 -1.993 -15.732 1.00 55.09 105 GLY A N 1
ATOM 698 C CA . GLY A 1 105 ? 6.284 -0.747 -15.175 1.00 55.09 105 GLY A CA 1
ATOM 699 C C . GLY A 1 105 ? 7.218 -0.947 -13.980 1.00 55.09 105 GLY A C 1
ATOM 700 O O . GLY A 1 105 ? 8.115 -0.134 -13.783 1.00 55.09 105 GLY A O 1
ATOM 701 N N . GLU A 1 106 ? 7.070 -2.041 -13.221 1.00 53.09 106 GLU A N 1
ATOM 702 C CA . GLU A 1 106 ? 7.953 -2.344 -12.080 1.00 53.09 106 GLU A CA 1
ATOM 703 C C . GLU A 1 106 ? 9.372 -2.746 -12.510 1.00 53.09 106 GLU A C 1
ATOM 705 O O . GLU A 1 106 ? 10.319 -2.524 -11.758 1.00 53.09 106 GLU A O 1
ATOM 710 N N . VAL A 1 107 ? 9.532 -3.293 -13.721 1.00 53.75 107 VAL A N 1
ATOM 711 C CA . VAL A 1 107 ? 10.845 -3.630 -14.305 1.00 53.75 107 VAL A CA 1
ATOM 712 C C . VAL A 1 107 ? 11.335 -2.546 -15.258 1.00 53.75 107 VAL A C 1
ATOM 714 O O . VAL A 1 107 ? 12.539 -2.329 -15.377 1.00 53.75 107 VAL A O 1
ATOM 717 N N . GLU A 1 108 ? 10.423 -1.841 -15.928 1.00 55.47 108 GLU A N 1
ATOM 718 C CA . GLU A 1 108 ? 10.795 -0.793 -16.873 1.00 55.47 108 GLU A CA 1
ATOM 719 C C . GLU A 1 108 ? 11.194 0.518 -16.197 1.00 55.47 108 GLU A C 1
ATOM 721 O O . GLU A 1 108 ? 11.988 1.233 -16.799 1.00 55.47 108 GLU A O 1
ATOM 726 N N . ASP A 1 109 ? 10.727 0.861 -14.990 1.00 55.34 109 ASP A N 1
ATOM 727 C CA . ASP A 1 109 ? 11.114 2.125 -14.351 1.00 55.34 109 ASP A CA 1
ATOM 728 C C . ASP A 1 109 ? 11.157 2.059 -12.813 1.00 55.34 109 ASP A C 1
ATOM 730 O O . ASP A 1 109 ? 10.140 2.083 -12.114 1.00 55.34 109 ASP A O 1
ATOM 734 N N . HIS A 1 110 ? 12.376 2.066 -12.266 1.00 56.19 110 HIS A N 1
ATOM 735 C CA . HIS A 1 110 ? 12.610 2.158 -10.824 1.00 56.19 110 HIS A CA 1
ATOM 736 C C . HIS A 1 110 ? 12.019 3.442 -10.205 1.00 56.19 110 HIS A C 1
ATOM 738 O O . HIS A 1 110 ? 11.649 3.433 -9.029 1.00 56.19 110 HIS A O 1
ATOM 744 N N . GLY A 1 111 ? 11.901 4.535 -10.972 1.00 57.44 111 GLY A N 1
ATOM 745 C CA . GLY A 1 111 ? 11.305 5.791 -10.511 1.00 57.44 111 GLY A CA 1
ATOM 746 C C . GLY A 1 111 ? 9.792 5.686 -10.307 1.00 57.44 111 GLY A C 1
ATOM 747 O O . GLY A 1 111 ? 9.268 6.165 -9.298 1.00 57.44 111 GLY A O 1
ATOM 748 N N . LEU A 1 112 ? 9.090 4.985 -11.204 1.00 61.53 112 LEU A N 1
ATOM 749 C CA . LEU A 1 112 ? 7.652 4.723 -11.068 1.00 61.53 112 LEU A CA 1
ATOM 750 C C . LEU A 1 112 ? 7.357 3.763 -9.912 1.00 61.53 112 LEU A C 1
ATOM 752 O O . LEU A 1 112 ? 6.407 3.992 -9.158 1.00 61.53 112 LEU A O 1
ATOM 756 N N . ALA A 1 113 ? 8.191 2.737 -9.722 1.00 62.88 113 ALA A N 1
ATOM 757 C CA . ALA A 1 113 ? 8.091 1.846 -8.568 1.00 62.88 113 ALA A CA 1
ATOM 758 C C . ALA A 1 113 ? 8.256 2.618 -7.243 1.00 62.88 113 ALA A C 1
ATOM 760 O O . ALA A 1 113 ? 7.435 2.471 -6.335 1.00 62.88 113 ALA A O 1
ATOM 761 N N . TYR A 1 114 ? 9.245 3.515 -7.163 1.00 65.44 114 TYR A N 1
ATOM 762 C CA . TYR A 1 114 ? 9.477 4.359 -5.986 1.00 65.44 114 TYR A CA 1
ATOM 763 C C . TYR A 1 114 ? 8.332 5.350 -5.720 1.00 65.44 114 TYR A C 1
ATOM 765 O O . TYR A 1 114 ? 7.905 5.532 -4.575 1.00 65.44 114 TYR A O 1
ATOM 773 N N . ALA A 1 115 ? 7.794 5.981 -6.768 1.00 72.75 115 ALA A N 1
ATOM 774 C CA . ALA A 1 115 ? 6.660 6.892 -6.647 1.00 72.75 115 ALA A CA 1
ATOM 775 C C . ALA A 1 115 ? 5.400 6.162 -6.153 1.00 72.75 115 ALA A C 1
ATOM 777 O O . ALA A 1 115 ? 4.726 6.643 -5.238 1.00 72.75 115 ALA A O 1
ATOM 778 N N . LYS A 1 116 ? 5.118 4.971 -6.701 1.00 73.88 116 LYS A N 1
ATOM 779 C CA . LYS A 1 116 ? 4.029 4.083 -6.266 1.00 73.88 116 LYS A CA 1
ATOM 780 C C . LYS A 1 116 ? 4.192 3.700 -4.795 1.00 73.88 116 LYS A C 1
ATOM 782 O O . LYS A 1 116 ? 3.252 3.870 -4.018 1.00 73.88 116 LYS A O 1
ATOM 787 N N . GLU A 1 117 ? 5.378 3.243 -4.397 1.00 78.75 117 GLU A N 1
ATOM 788 C CA . GLU A 1 117 ? 5.676 2.876 -3.009 1.00 78.75 117 GLU A CA 1
ATOM 789 C C . GLU A 1 117 ? 5.483 4.063 -2.057 1.00 78.75 117 GLU A C 1
ATOM 791 O O . GLU A 1 117 ? 4.823 3.933 -1.025 1.00 78.75 117 GLU A O 1
ATOM 796 N N . THR A 1 118 ? 5.962 5.249 -2.439 1.00 81.50 118 THR A N 1
ATOM 797 C CA . THR A 1 118 ? 5.792 6.477 -1.652 1.00 81.50 118 THR A CA 1
ATOM 798 C C . THR A 1 118 ? 4.315 6.847 -1.499 1.00 81.50 118 THR A C 1
ATOM 800 O O . THR A 1 118 ? 3.870 7.170 -0.396 1.00 81.50 118 THR A O 1
ATOM 803 N N . LEU A 1 119 ? 3.520 6.756 -2.570 1.00 86.44 119 LEU A N 1
ATOM 804 C CA . LEU A 1 119 ? 2.081 7.0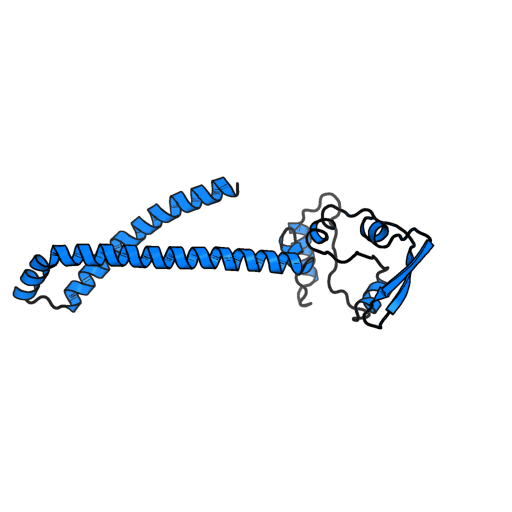27 -2.522 1.00 86.44 119 LEU A CA 1
ATOM 805 C C . LEU A 1 119 ? 1.352 6.058 -1.587 1.00 86.44 119 LEU A C 1
ATOM 807 O O . LEU A 1 119 ? 0.534 6.489 -0.770 1.00 86.44 119 LEU A O 1
ATOM 811 N N . PHE A 1 120 ? 1.675 4.765 -1.663 1.00 87.06 120 PHE A N 1
ATOM 812 C CA . PHE A 1 120 ? 1.132 3.761 -0.750 1.00 87.06 120 PHE A CA 1
ATOM 813 C C . PHE A 1 120 ? 1.565 4.005 0.694 1.00 87.06 120 PHE A C 1
ATOM 815 O O . PHE A 1 120 ? 0.740 3.887 1.597 1.00 87.06 120 PHE A O 1
ATOM 822 N N . ALA A 1 121 ? 2.819 4.389 0.929 1.00 88.81 121 ALA A N 1
ATOM 823 C CA . ALA A 1 121 ? 3.321 4.694 2.264 1.00 88.81 121 ALA A CA 1
ATOM 824 C C . ALA A 1 121 ? 2.601 5.905 2.878 1.00 88.81 121 ALA A C 1
ATOM 826 O O . ALA A 1 121 ? 2.175 5.860 4.036 1.00 88.81 121 ALA A O 1
ATOM 827 N N . VAL A 1 122 ? 2.400 6.973 2.100 1.00 93.06 122 VAL A N 1
ATOM 828 C CA . VAL A 1 122 ? 1.661 8.167 2.534 1.00 93.06 122 VAL A CA 1
ATOM 829 C C . VAL A 1 122 ? 0.188 7.834 2.767 1.00 93.06 122 VAL A C 1
ATOM 831 O O . VAL A 1 122 ? -0.334 8.095 3.853 1.00 93.06 122 VAL A O 1
ATOM 834 N N . GLY A 1 123 ? -0.481 7.202 1.798 1.00 92.00 123 GLY A N 1
ATOM 835 C CA . GLY A 1 123 ? -1.884 6.801 1.922 1.00 92.00 123 GLY A CA 1
ATOM 836 C C . GLY A 1 123 ? -2.117 5.844 3.096 1.00 92.00 123 GLY A C 1
ATOM 837 O O . GLY A 1 123 ? -3.037 6.040 3.891 1.00 92.00 123 GLY A O 1
ATOM 838 N N . GLY A 1 124 ? -1.231 4.863 3.270 1.00 91.88 124 GLY A N 1
ATOM 839 C CA . GLY A 1 124 ? -1.228 3.934 4.398 1.00 91.88 124 GLY A CA 1
ATOM 840 C C . GLY A 1 124 ? -1.020 4.637 5.738 1.00 91.88 124 GLY A C 1
ATOM 841 O O . GLY A 1 124 ? -1.696 4.304 6.709 1.00 91.88 124 GLY A O 1
ATOM 842 N N . SER A 1 125 ? -0.168 5.664 5.790 1.00 94.94 125 SER A N 1
ATOM 843 C CA . SER A 1 125 ? 0.033 6.479 6.995 1.00 94.94 125 SER A CA 1
ATOM 844 C C . SER A 1 125 ? -1.240 7.236 7.388 1.00 94.94 125 SER A C 1
ATOM 846 O O . SER A 1 125 ? -1.650 7.185 8.551 1.00 94.94 125 SER A O 1
ATOM 848 N N . PHE A 1 126 ? -1.925 7.874 6.431 1.00 95.56 126 PHE A N 1
ATOM 849 C CA . PHE A 1 126 ? -3.225 8.508 6.680 1.00 95.56 126 PHE A CA 1
ATOM 850 C C . PHE A 1 126 ? -4.287 7.493 7.116 1.00 95.56 126 PHE A C 1
ATOM 852 O O . PHE A 1 126 ? -5.009 7.739 8.084 1.00 95.56 126 PHE A O 1
ATOM 859 N N . GLY A 1 127 ? -4.346 6.332 6.458 1.00 94.38 127 GLY A N 1
ATOM 860 C CA . GLY A 1 127 ? -5.240 5.236 6.835 1.00 94.38 127 GLY A CA 1
ATOM 861 C C . GLY A 1 127 ? -4.977 4.720 8.254 1.00 94.38 127 GLY A C 1
ATOM 862 O O . GLY A 1 127 ? -5.916 4.502 9.023 1.00 94.38 127 GLY A O 1
ATOM 863 N N . GLY A 1 128 ? -3.708 4.594 8.645 1.00 96.00 128 GLY A N 1
ATOM 864 C CA . GLY A 1 128 ? -3.300 4.197 9.991 1.00 96.00 128 GLY A CA 1
ATOM 865 C C . GLY A 1 128 ? -3.744 5.199 11.057 1.00 96.00 128 GLY A C 1
ATOM 866 O O . GLY A 1 128 ? -4.340 4.805 12.062 1.00 96.00 128 GLY A O 1
ATOM 867 N N . ILE A 1 129 ? -3.535 6.498 10.818 1.00 97.25 129 ILE A N 1
ATOM 868 C CA . ILE A 1 129 ? -3.993 7.565 11.721 1.00 97.25 129 ILE A CA 1
ATOM 869 C C . ILE A 1 129 ? -5.521 7.551 11.835 1.00 97.25 129 ILE A C 1
ATOM 871 O O . ILE A 1 129 ? -6.050 7.557 12.947 1.00 97.25 129 ILE A O 1
ATOM 875 N N . ALA A 1 130 ? -6.235 7.480 10.709 1.00 95.88 130 ALA A N 1
ATOM 876 C CA . ALA A 1 130 ? -7.695 7.427 10.695 1.00 95.88 130 ALA A CA 1
ATOM 877 C C . ALA A 1 130 ? -8.229 6.219 11.483 1.00 95.88 130 ALA A C 1
ATOM 879 O O . ALA A 1 130 ? -9.165 6.355 12.271 1.00 95.88 130 ALA A O 1
ATOM 880 N N . THR A 1 131 ? -7.588 5.057 11.336 1.00 95.62 131 THR A N 1
ATOM 881 C CA . THR A 1 131 ? -7.931 3.838 12.080 1.00 95.62 131 THR A CA 1
ATOM 882 C C . THR A 1 131 ? -7.710 4.020 13.580 1.00 95.62 131 THR A C 1
ATOM 884 O O . THR A 1 131 ? -8.581 3.675 14.376 1.00 95.62 131 THR A O 1
ATOM 887 N N . LEU A 1 132 ? -6.579 4.602 13.988 1.00 97.69 132 LEU A N 1
ATOM 888 C CA . LEU A 1 132 ? -6.279 4.858 15.397 1.00 97.69 132 LEU A CA 1
ATOM 889 C C . LEU A 1 132 ? -7.306 5.808 16.023 1.00 97.69 132 LEU A C 1
ATOM 891 O O . LEU A 1 132 ? -7.820 5.533 17.109 1.00 97.69 132 LEU A O 1
ATOM 895 N N . VAL A 1 133 ? -7.648 6.889 15.318 1.00 97.19 133 VAL A N 1
ATOM 896 C CA . VAL A 1 133 ? -8.689 7.832 15.744 1.00 97.19 133 VAL A CA 1
ATOM 897 C C . VAL A 1 133 ? -10.034 7.120 15.875 1.00 97.19 133 VAL A C 1
ATOM 899 O O . VAL A 1 133 ? -10.676 7.239 16.915 1.00 97.19 133 VAL A O 1
ATOM 902 N N . ALA A 1 134 ? -10.434 6.319 14.884 1.00 94.81 134 ALA A N 1
ATOM 903 C CA . ALA A 1 134 ? -11.687 5.568 14.923 1.00 94.81 134 ALA A CA 1
ATOM 904 C C . ALA A 1 134 ? -11.752 4.600 16.118 1.00 94.81 134 ALA A C 1
ATOM 906 O O . ALA A 1 134 ? -12.771 4.541 16.810 1.00 94.81 134 ALA A O 1
ATOM 907 N N . VAL A 1 135 ? -10.658 3.888 16.412 1.00 94.56 135 VAL A N 1
ATOM 908 C CA . VAL A 1 135 ? -10.556 3.007 17.587 1.00 94.56 135 VAL A CA 1
ATOM 909 C C . VAL A 1 135 ? -10.688 3.806 18.882 1.00 94.56 135 VAL A C 1
ATOM 911 O O . VAL A 1 135 ? -11.413 3.384 19.783 1.00 94.56 135 VAL A O 1
ATOM 914 N N . PHE A 1 136 ? -10.036 4.967 18.984 1.00 96.44 136 PHE A N 1
ATOM 915 C CA . PHE A 1 136 ? -10.133 5.825 20.164 1.00 96.44 136 PHE A CA 1
ATOM 916 C C . PHE A 1 136 ? -11.559 6.350 20.371 1.00 96.44 136 PHE A C 1
ATOM 918 O O . PHE A 1 136 ? -12.093 6.273 21.479 1.00 96.44 136 PHE A O 1
ATOM 925 N N . THR A 1 137 ? -12.208 6.813 19.301 1.00 95.69 137 THR A N 1
ATOM 926 C CA . THR A 1 137 ? -13.608 7.247 19.326 1.00 95.69 137 THR A CA 1
ATOM 927 C C . THR A 1 137 ? -14.526 6.109 19.769 1.00 95.69 137 THR A C 1
ATOM 929 O O . THR A 1 137 ? -15.310 6.291 20.699 1.00 95.69 137 THR A O 1
ATOM 932 N N . ALA A 1 138 ? -14.385 4.917 19.182 1.00 92.88 138 ALA A N 1
ATOM 933 C CA . ALA A 1 138 ? -15.187 3.750 19.541 1.00 92.88 138 ALA A CA 1
ATOM 934 C C . ALA A 1 138 ? -14.980 3.334 21.008 1.00 92.88 138 ALA A C 1
ATOM 936 O O . ALA A 1 138 ? -15.951 3.102 21.733 1.00 92.88 138 ALA A O 1
ATOM 937 N N . ALA A 1 139 ? -13.729 3.290 21.476 1.00 92.69 139 ALA A N 1
ATOM 938 C CA . ALA A 1 139 ? -13.404 2.986 22.867 1.00 92.69 139 ALA A CA 1
ATOM 939 C C . ALA A 1 139 ? -14.016 4.015 23.831 1.00 92.69 139 ALA A C 1
ATOM 941 O O . ALA A 1 139 ? -14.578 3.631 24.858 1.00 92.69 139 ALA A O 1
ATOM 942 N N . GLY A 1 140 ? -13.970 5.303 23.479 1.00 94.31 140 GLY A N 1
ATOM 943 C CA . GLY A 1 140 ? -14.616 6.376 24.233 1.00 94.31 140 GLY A CA 1
ATOM 944 C C . GLY A 1 140 ? -16.131 6.188 24.339 1.00 94.31 140 GLY A C 1
ATOM 945 O O . GLY A 1 140 ? -16.690 6.288 25.430 1.00 94.31 140 GLY A O 1
ATOM 946 N N . THR A 1 141 ? -16.802 5.834 23.241 1.00 92.81 141 THR A N 1
ATOM 947 C CA . THR A 1 141 ? -18.245 5.551 23.243 1.00 92.81 141 THR A CA 1
ATOM 948 C C . THR A 1 141 ? -18.594 4.349 24.122 1.00 92.81 141 THR A C 1
ATOM 950 O O . THR A 1 141 ? -19.533 4.424 24.917 1.00 92.81 141 THR A O 1
ATOM 953 N N . VAL A 1 142 ? -17.825 3.258 24.041 1.00 91.88 142 VAL A N 1
ATOM 954 C CA . VAL A 1 142 ? -18.022 2.080 24.904 1.00 91.88 142 VAL A CA 1
ATOM 955 C C . VAL A 1 142 ? -17.802 2.446 26.371 1.00 91.88 142 VAL A C 1
ATOM 957 O O . VAL A 1 142 ? -18.605 2.067 27.221 1.00 91.88 142 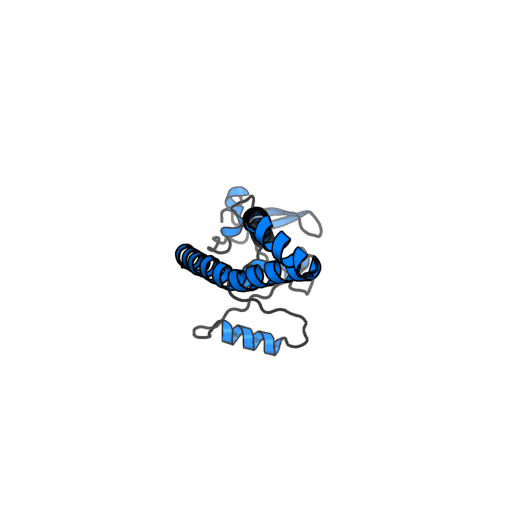VAL A O 1
ATOM 960 N N . ALA A 1 143 ? -16.762 3.224 26.681 1.00 91.25 143 ALA A N 1
ATOM 961 C CA . ALA A 1 143 ? -16.482 3.675 28.041 1.00 91.25 143 ALA A CA 1
ATOM 962 C C . ALA A 1 143 ? -17.633 4.518 28.613 1.00 91.25 143 ALA A C 1
ATOM 964 O O . ALA A 1 143 ? -18.055 4.290 29.749 1.00 91.25 143 ALA A O 1
ATOM 965 N N . LEU A 1 144 ? -18.187 5.437 27.817 1.00 93.81 144 LEU A N 1
ATOM 966 C CA . LEU A 1 144 ? -19.360 6.227 28.197 1.00 93.81 144 LEU A CA 1
ATOM 967 C C . LEU A 1 144 ? -20.597 5.343 28.422 1.00 93.81 144 LEU A C 1
ATOM 969 O O . LEU A 1 144 ? -21.269 5.488 29.444 1.00 93.81 144 LEU A O 1
ATOM 973 N N . SER A 1 145 ? -20.869 4.394 27.520 1.00 91.12 145 SER A N 1
ATOM 974 C CA . SER A 1 145 ? -22.000 3.458 27.629 1.00 91.12 145 SER A CA 1
ATOM 975 C C . SER A 1 145 ? -21.915 2.589 28.891 1.00 91.12 145 SER A C 1
ATOM 977 O O . SER A 1 145 ? -22.877 2.479 29.654 1.00 91.12 145 SER A O 1
ATOM 979 N N . VAL A 1 146 ? -20.730 2.043 29.179 1.00 89.88 146 VAL A N 1
ATOM 980 C CA . VAL A 1 146 ? -20.456 1.279 30.406 1.00 89.88 146 VAL A CA 1
ATOM 981 C C . VAL A 1 146 ? -20.630 2.157 31.644 1.00 89.88 146 VAL A C 1
ATOM 983 O O . VAL A 1 146 ? -21.236 1.718 32.622 1.00 89.88 146 VAL A O 1
ATOM 986 N N . GLY A 1 147 ? -20.151 3.404 31.594 1.00 89.94 147 GLY A N 1
ATOM 987 C CA . GLY A 1 147 ? -20.303 4.380 32.671 1.00 89.94 147 GLY A CA 1
ATOM 988 C C . GLY A 1 147 ? -21.768 4.626 33.041 1.00 89.94 147 GLY A C 1
ATOM 989 O O . GLY A 1 147 ? -22.111 4.606 34.226 1.00 89.94 147 GLY A O 1
ATOM 990 N N . GLN A 1 148 ? -22.652 4.758 32.048 1.00 91.62 148 GLN A N 1
ATOM 991 C CA . GLN A 1 148 ? -24.091 4.932 32.276 1.00 91.62 148 GLN A CA 1
ATOM 992 C C . GLN A 1 148 ? -24.751 3.708 32.935 1.00 91.62 148 GLN A C 1
ATOM 994 O O . GLN A 1 148 ? -25.650 3.872 33.760 1.00 91.62 148 GLN A O 1
ATOM 999 N N . ARG A 1 149 ? -24.260 2.490 32.664 1.00 91.50 149 ARG A N 1
ATOM 1000 C CA . 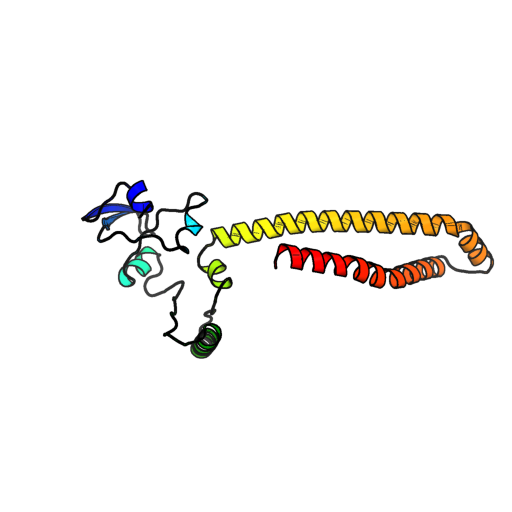ARG A 1 149 ? -24.785 1.227 33.225 1.00 91.50 149 ARG A CA 1
ATOM 1001 C C . ARG A 1 149 ? -24.139 0.807 34.553 1.00 91.50 149 ARG A C 1
ATOM 1003 O O . ARG A 1 149 ? -24.400 -0.277 35.073 1.00 91.50 149 ARG A O 1
ATOM 1010 N N . THR A 1 150 ? -23.325 1.666 35.171 1.00 87.50 150 THR A N 1
ATOM 1011 C CA . THR A 1 150 ? -22.595 1.331 36.411 1.00 87.50 150 THR A CA 1
ATOM 1012 C C . THR A 1 150 ? -23.519 0.905 37.561 1.00 87.50 150 THR A C 1
ATOM 1014 O O . THR A 1 150 ? -23.173 0.000 38.323 1.00 87.50 150 THR A O 1
ATOM 1017 N N . ARG A 1 151 ? -24.715 1.504 37.685 1.00 88.31 151 ARG A N 1
ATOM 1018 C CA . ARG A 1 151 ? -25.698 1.124 38.722 1.00 88.31 151 ARG A CA 1
ATOM 1019 C C . ARG A 1 151 ? -26.253 -0.288 38.514 1.00 88.31 151 ARG A C 1
ATOM 1021 O O . ARG A 1 151 ? -26.429 -1.020 39.484 1.00 88.31 151 ARG A O 1
ATOM 1028 N N . GLU A 1 152 ? -26.462 -0.692 37.267 1.00 90.31 152 GLU A N 1
ATOM 1029 C CA . GLU A 1 152 ? -26.911 -2.042 36.912 1.00 90.31 152 GLU A CA 1
ATOM 1030 C C . GLU A 1 152 ? -25.815 -3.072 37.213 1.00 90.31 152 GLU A C 1
ATOM 1032 O O . GLU A 1 152 ? -26.075 -4.104 37.832 1.00 90.31 152 GLU A O 1
ATOM 1037 N N . PHE A 1 153 ? -24.557 -2.758 36.882 1.00 89.31 153 PHE A N 1
ATOM 1038 C CA . PHE A 1 153 ? -23.415 -3.610 37.225 1.00 89.31 153 PHE A CA 1
ATOM 1039 C C . PHE A 1 153 ? -23.194 -3.731 38.738 1.00 89.31 153 PHE A C 1
ATOM 1041 O O . PHE A 1 153 ? -22.790 -4.794 39.213 1.00 89.31 153 PHE A O 1
ATOM 1048 N N . ALA A 1 154 ? -23.487 -2.681 39.510 1.00 87.25 154 ALA A N 1
ATOM 1049 C CA . ALA A 1 154 ? -23.445 -2.728 40.970 1.00 87.25 154 ALA A CA 1
ATOM 1050 C C . ALA A 1 154 ? -24.515 -3.673 41.549 1.00 87.25 154 ALA A C 1
ATOM 1052 O O . ALA A 1 154 ? -24.205 -4.459 42.444 1.00 87.25 154 ALA A O 1
ATOM 1053 N N . LEU A 1 155 ? -25.736 -3.661 41.001 1.00 90.44 155 LEU A N 1
ATOM 1054 C CA . LEU A 1 155 ? -26.800 -4.602 41.375 1.00 90.44 155 LEU A CA 1
ATOM 1055 C C . LEU A 1 155 ? -26.436 -6.047 41.013 1.00 90.44 155 LEU A C 1
ATOM 1057 O O . LEU A 1 155 ? -26.562 -6.938 41.847 1.00 90.44 155 LEU A O 1
ATOM 1061 N N . LEU A 1 156 ? -25.896 -6.283 39.813 1.00 88.69 156 LEU A N 1
ATOM 1062 C CA . LEU A 1 156 ? -25.415 -7.610 39.410 1.00 88.69 156 LEU A CA 1
ATOM 1063 C C . LEU A 1 156 ? -24.310 -8.123 40.344 1.00 88.69 156 LEU A C 1
ATOM 1065 O O . LEU A 1 156 ? -24.304 -9.299 40.711 1.00 88.69 156 LEU A O 1
ATOM 1069 N N . ARG A 1 157 ? -23.399 -7.246 40.786 1.00 86.75 157 ARG A N 1
ATOM 1070 C CA . ARG A 1 157 ? -22.378 -7.592 41.788 1.00 86.75 157 ARG A CA 1
ATOM 1071 C C . ARG A 1 157 ? -22.972 -7.911 43.157 1.00 86.75 157 ARG A C 1
ATOM 1073 O O . ARG A 1 157 ? -22.441 -8.793 43.825 1.00 86.75 157 ARG A O 1
ATOM 1080 N N . ALA A 1 158 ? -24.050 -7.244 43.566 1.00 91.44 158 ALA A N 1
ATOM 1081 C CA . ALA A 1 158 ? -24.739 -7.548 44.823 1.00 91.44 158 ALA A CA 1
ATOM 1082 C C . ALA A 1 158 ? -25.357 -8.960 44.825 1.00 91.44 158 ALA A C 1
ATOM 1084 O O . ALA A 1 158 ? -25.438 -9.589 45.874 1.00 91.44 158 ALA A O 1
ATOM 1085 N N . VAL A 1 159 ? -25.713 -9.485 43.647 1.00 90.94 159 VAL A N 1
ATOM 1086 C CA . VAL A 1 159 ? -26.220 -10.858 43.454 1.00 90.94 159 VAL A CA 1
ATOM 1087 C C . VAL A 1 159 ? -25.086 -11.858 43.129 1.00 90.94 159 VAL A C 1
ATOM 1089 O O . VAL A 1 159 ? -25.332 -13.030 42.868 1.00 90.94 159 VAL A O 1
ATOM 1092 N N . GLY A 1 160 ? -23.817 -11.429 43.189 1.00 90.75 160 GLY A N 1
ATOM 1093 C CA . GLY A 1 160 ? -22.642 -12.306 43.077 1.00 90.75 160 GLY A CA 1
ATOM 1094 C C . GLY A 1 160 ? -21.939 -12.323 41.716 1.00 90.75 160 GLY A C 1
ATOM 1095 O O . GLY A 1 160 ? -21.033 -13.133 41.512 1.00 90.75 160 GLY A O 1
ATOM 1096 N N . ALA A 1 161 ? -22.293 -11.438 40.777 1.00 90.44 161 ALA A N 1
ATOM 1097 C CA . ALA A 1 161 ? -21.588 -11.350 39.497 1.00 90.44 161 ALA A CA 1
ATOM 1098 C C . ALA A 1 161 ? -20.124 -10.910 39.677 1.00 90.44 161 ALA A C 1
ATOM 1100 O O . ALA A 1 161 ? -19.805 -9.972 40.411 1.00 90.44 161 ALA A O 1
ATOM 1101 N N . THR A 1 162 ? -19.214 -11.557 38.950 1.00 92.00 162 THR A N 1
ATOM 1102 C CA . THR A 1 162 ? -17.775 -11.261 39.003 1.00 92.00 162 THR A CA 1
ATOM 1103 C C . THR A 1 162 ? -17.371 -10.170 37.995 1.00 92.00 162 THR A C 1
ATOM 1105 O O . THR A 1 162 ? -17.960 -10.067 36.915 1.00 92.00 162 THR A O 1
ATOM 1108 N N . PRO A 1 163 ? -16.297 -9.392 38.247 1.00 85.94 163 PRO A N 1
ATOM 1109 C CA . PRO A 1 163 ? -15.804 -8.374 37.306 1.00 85.94 163 PRO A CA 1
ATOM 1110 C C . PRO A 1 163 ? -15.433 -8.928 35.920 1.00 85.94 163 PRO A C 1
ATOM 1112 O O . PRO A 1 163 ? -15.545 -8.237 34.907 1.00 85.94 163 PRO A O 1
ATOM 1115 N N . ARG A 1 164 ? -15.003 -10.197 35.859 1.00 90.25 164 ARG A N 1
ATOM 1116 C CA . ARG A 1 164 ? -14.714 -10.903 34.601 1.00 90.25 164 ARG A CA 1
ATOM 1117 C C . ARG A 1 164 ? -15.975 -11.158 33.775 1.00 90.25 164 ARG A C 1
ATOM 1119 O O . ARG A 1 164 ? -15.907 -11.037 32.555 1.00 90.25 164 ARG A O 1
ATOM 1126 N N . GLN A 1 165 ? -17.098 -11.492 34.413 1.00 89.50 165 GLN A N 1
ATOM 1127 C CA . GLN A 1 165 ? -18.377 -11.700 33.723 1.00 89.50 165 GLN A CA 1
ATOM 1128 C C . GLN A 1 165 ? -18.902 -10.391 33.133 1.00 89.50 165 GLN A C 1
ATOM 1130 O O . GLN A 1 165 ? -19.299 -10.376 31.974 1.00 89.50 165 GLN A O 1
ATOM 1135 N N . ILE A 1 166 ? -18.797 -9.287 33.877 1.00 88.69 166 ILE A N 1
ATOM 1136 C CA . ILE A 1 166 ? -19.206 -7.958 33.398 1.00 88.69 166 ILE A CA 1
ATOM 1137 C C . ILE A 1 166 ? -18.376 -7.546 32.175 1.00 88.69 166 ILE A C 1
ATOM 1139 O O . ILE A 1 166 ? -18.928 -7.195 31.137 1.00 88.69 166 ILE A O 1
ATOM 1143 N N . ARG A 1 167 ? -17.044 -7.684 32.241 1.00 89.88 167 ARG A N 1
ATOM 1144 C CA . ARG A 1 167 ? -16.164 -7.408 31.093 1.00 89.88 167 ARG A CA 1
ATOM 1145 C C . ARG A 1 167 ? -16.464 -8.286 29.877 1.00 89.88 167 ARG A C 1
ATOM 1147 O O . ARG A 1 167 ? -16.409 -7.794 28.756 1.00 89.88 167 ARG A O 1
ATOM 1154 N N . ARG A 1 168 ? -16.754 -9.576 30.082 1.00 92.62 168 ARG A N 1
ATOM 1155 C CA . ARG A 1 168 ? -17.131 -10.489 28.991 1.00 92.62 168 ARG A CA 1
ATOM 1156 C C . ARG A 1 168 ? -18.467 -10.112 28.363 1.00 92.62 168 ARG A C 1
ATOM 1158 O O . ARG A 1 168 ? -18.572 -10.195 27.149 1.00 92.62 168 ARG A O 1
ATOM 1165 N N . ALA A 1 169 ? -19.446 -9.689 29.159 1.00 90.62 169 ALA A N 1
ATOM 1166 C CA . ALA A 1 169 ? -20.738 -9.246 28.648 1.00 90.62 169 ALA A CA 1
ATOM 1167 C C . ALA A 1 169 ? -20.588 -8.005 27.753 1.00 90.62 169 ALA A C 1
ATOM 1169 O O . ALA A 1 169 ? -21.079 -8.004 26.631 1.00 90.62 169 ALA A O 1
ATOM 1170 N N . VAL A 1 170 ? -19.815 -7.008 28.199 1.00 91.12 170 VAL A N 1
ATOM 1171 C CA . VAL A 1 170 ? -19.515 -5.809 27.395 1.00 91.12 170 VAL A CA 1
ATOM 1172 C C . VAL A 1 170 ? -18.755 -6.170 26.116 1.00 91.12 170 VAL A C 1
ATOM 1174 O O . VAL A 1 170 ? -19.092 -5.687 25.040 1.00 91.12 170 VAL A O 1
ATOM 1177 N N . ALA A 1 171 ? -17.750 -7.048 26.210 1.00 90.75 171 ALA A N 1
ATOM 1178 C CA . ALA A 1 171 ? -17.017 -7.509 25.034 1.00 90.75 171 ALA A CA 1
ATOM 1179 C C . ALA A 1 171 ? -17.924 -8.262 24.048 1.00 90.75 171 ALA A C 1
ATOM 1181 O O . ALA A 1 171 ? -17.773 -8.086 22.846 1.00 90.75 171 ALA A O 1
ATOM 1182 N N . ALA A 1 172 ? -18.872 -9.064 24.539 1.00 93.38 172 ALA A N 1
ATOM 1183 C CA . ALA A 1 172 ? -19.837 -9.767 23.700 1.00 93.38 172 ALA A CA 1
ATOM 1184 C C . ALA A 1 172 ? -20.796 -8.795 22.996 1.00 93.38 172 ALA A C 1
ATOM 1186 O O . ALA A 1 172 ? -21.025 -8.943 21.802 1.00 93.38 172 ALA A O 1
ATOM 1187 N N . GLU A 1 173 ? -21.301 -7.773 23.690 1.00 90.69 173 GLU A N 1
ATOM 1188 C CA . GLU A 1 173 ? -22.135 -6.724 23.084 1.00 90.69 173 GLU A CA 1
ATOM 1189 C C . GLU A 1 173 ? -21.366 -5.975 21.986 1.00 90.69 173 GLU A C 1
ATOM 1191 O O . GLU A 1 173 ? -21.855 -5.841 20.866 1.00 90.69 173 GLU A O 1
ATOM 1196 N N . ALA A 1 174 ? -20.118 -5.582 22.259 1.00 90.88 174 ALA A N 1
ATOM 1197 C CA . ALA A 1 174 ? -19.254 -4.953 21.263 1.00 90.88 174 ALA A CA 1
ATOM 1198 C C . ALA A 1 174 ? -18.989 -5.874 20.058 1.00 90.88 174 ALA A C 1
ATOM 1200 O O . ALA A 1 174 ? -19.050 -5.422 18.917 1.00 90.88 174 ALA A O 1
ATOM 1201 N N . LEU A 1 175 ? -18.743 -7.166 20.295 1.00 93.12 175 LEU A N 1
ATOM 1202 C CA . LEU A 1 175 ? -18.499 -8.151 19.238 1.00 93.12 175 LEU A CA 1
ATOM 1203 C C . LEU A 1 175 ? -19.737 -8.388 18.361 1.00 93.12 175 LEU A C 1
ATOM 1205 O O . LEU A 1 175 ? -19.591 -8.679 17.180 1.00 93.12 175 LEU A O 1
ATOM 1209 N N . LEU A 1 176 ? -20.943 -8.252 18.918 1.00 94.31 176 LEU A N 1
ATOM 1210 C CA . LEU A 1 176 ? -22.195 -8.354 18.164 1.00 94.31 176 LEU A CA 1
ATOM 1211 C C . LEU A 1 176 ? -22.441 -7.121 17.282 1.00 94.31 176 LEU A C 1
ATOM 1213 O O . LEU A 1 176 ? -22.973 -7.252 16.182 1.00 94.31 176 LEU A O 1
ATOM 1217 N N . VAL A 1 177 ? -22.032 -5.933 17.734 1.00 92.94 177 VAL A N 1
ATOM 1218 C CA . VAL A 1 177 ? -22.208 -4.674 16.987 1.00 92.94 177 VAL A CA 1
ATOM 1219 C C . VAL A 1 177 ? -21.107 -4.462 15.941 1.00 92.94 177 VAL A C 1
ATOM 1221 O O . VAL A 1 177 ? -21.379 -3.937 14.862 1.00 92.94 177 VAL A O 1
ATOM 1224 N N . ALA A 1 178 ? -19.877 -4.901 16.219 1.00 92.12 178 ALA A N 1
ATOM 1225 C CA . ALA A 1 178 ? -18.719 -4.747 15.338 1.00 92.12 178 ALA A CA 1
ATOM 1226 C C . ALA A 1 178 ? -18.936 -5.188 13.873 1.00 92.12 178 ALA A C 1
ATOM 1228 O O . ALA A 1 178 ? -18.592 -4.408 12.985 1.00 92.12 178 ALA A O 1
ATOM 1229 N N . PRO A 1 179 ? -19.511 -6.367 13.560 1.00 94.69 179 PRO A N 1
ATOM 1230 C CA . PRO A 1 179 ? -19.705 -6.786 12.173 1.00 94.69 179 PRO A CA 1
ATOM 1231 C C . PRO A 1 179 ? -20.729 -5.916 11.441 1.00 94.69 179 PRO A C 1
ATOM 1233 O O . PRO A 1 179 ? -20.527 -5.601 10.272 1.00 94.69 179 PRO A O 1
ATOM 1236 N N . LEU A 1 180 ? -21.793 -5.477 12.122 1.00 94.88 180 LEU A N 1
ATOM 1237 C CA . LEU A 1 180 ? -22.780 -4.559 11.549 1.00 94.88 180 LEU A CA 1
ATOM 1238 C C . LEU A 1 180 ? -22.158 -3.189 11.268 1.00 94.88 180 LEU A C 1
ATOM 1240 O O . LEU A 1 180 ? -22.351 -2.640 10.187 1.00 94.88 180 LEU A O 1
ATOM 1244 N N . ALA A 1 181 ? -21.365 -2.667 12.207 1.00 92.31 181 ALA A N 1
ATOM 1245 C CA . ALA A 1 181 ? -20.613 -1.434 12.008 1.00 92.31 181 ALA A CA 1
ATOM 1246 C C . ALA A 1 181 ? -19.604 -1.562 10.854 1.00 92.31 181 ALA A C 1
ATOM 1248 O O . ALA A 1 181 ? -19.502 -0.660 10.028 1.00 92.31 181 ALA A O 1
ATOM 1249 N N . GLY A 1 182 ? -18.909 -2.700 10.756 1.00 93.50 182 GLY A N 1
ATOM 1250 C CA . GLY A 1 182 ? -17.987 -3.004 9.663 1.00 93.50 182 GLY A CA 1
ATOM 1251 C C . GLY A 1 182 ? -18.686 -3.054 8.307 1.00 93.50 182 GLY A C 1
ATOM 1252 O O . GLY A 1 182 ? -18.231 -2.414 7.368 1.00 93.50 182 GLY A O 1
ATOM 1253 N N . LEU A 1 183 ? -19.832 -3.732 8.206 1.00 94.75 183 LEU A N 1
ATOM 1254 C CA . LEU A 1 183 ? -20.652 -3.753 6.989 1.00 94.75 183 LEU A CA 1
ATOM 1255 C C . LEU A 1 183 ? -21.097 -2.345 6.583 1.00 94.75 183 LEU A C 1
ATOM 1257 O O . LEU A 1 183 ? -20.901 -1.943 5.438 1.00 94.75 183 LEU A O 1
ATOM 1261 N N . LEU A 1 184 ? -21.653 -1.581 7.525 1.00 94.56 184 LEU A N 1
ATOM 1262 C CA . LEU A 1 184 ? -22.129 -0.220 7.272 1.00 94.56 184 LEU A CA 1
ATOM 1263 C C . LEU A 1 184 ? -20.998 0.765 6.953 1.00 94.56 184 LEU A C 1
ATOM 1265 O O . LEU A 1 184 ? -21.244 1.741 6.254 1.00 94.56 184 LEU A O 1
ATOM 1269 N N . GLY A 1 185 ? -19.778 0.521 7.436 1.00 92.00 185 GLY A N 1
ATOM 1270 C CA . GLY A 1 185 ? -18.596 1.310 7.090 1.00 92.00 185 GLY A CA 1
ATOM 1271 C C . GLY A 1 185 ? -17.995 0.925 5.735 1.00 92.00 185 GLY A C 1
ATOM 1272 O O . GLY A 1 185 ? -17.706 1.795 4.915 1.00 92.00 185 GLY A O 1
ATOM 1273 N N . CYS A 1 186 ? -17.838 -0.374 5.469 1.00 94.19 186 CYS A N 1
ATOM 1274 C CA . CYS A 1 186 ? -17.196 -0.876 4.253 1.00 94.19 186 CYS A CA 1
ATOM 1275 C C . CYS A 1 186 ? -18.043 -0.645 2.999 1.00 94.19 186 CYS A C 1
ATOM 1277 O O . CYS A 1 186 ? -17.489 -0.279 1.970 1.00 94.19 186 CYS A O 1
ATOM 1279 N N . LEU A 1 187 ? -19.365 -0.833 3.059 1.00 93.69 187 LEU A N 1
ATOM 1280 C CA . LEU A 1 187 ? -20.247 -0.689 1.892 1.00 93.69 187 LEU A CA 1
ATOM 1281 C C . LEU A 1 187 ? -20.145 0.690 1.204 1.00 93.69 187 LEU A C 1
ATOM 1283 O O . LEU A 1 187 ? -19.849 0.726 0.008 1.00 93.69 187 LEU A O 1
ATOM 1287 N N . PRO A 1 188 ? -20.336 1.827 1.902 1.00 92.81 188 PRO A N 1
ATOM 1288 C CA . PRO A 1 188 ? -20.150 3.141 1.294 1.00 92.81 188 PRO A CA 1
ATOM 1289 C C . PRO A 1 188 ? -18.689 3.409 0.920 1.00 92.81 188 PRO A C 1
ATOM 1291 O O . PRO A 1 188 ? -18.447 4.081 -0.077 1.00 92.81 188 PRO A O 1
ATOM 1294 N N . GLY A 1 189 ? -17.719 2.858 1.661 1.00 89.56 189 GLY A N 1
ATOM 1295 C CA . GLY A 1 189 ? -16.298 2.960 1.317 1.00 89.56 189 GLY A CA 1
ATOM 1296 C C . GLY A 1 189 ? -15.967 2.309 -0.030 1.00 89.56 189 GLY A C 1
ATOM 1297 O O . GLY A 1 189 ? -15.316 2.927 -0.867 1.00 89.56 189 GLY A O 1
ATOM 1298 N N . ILE A 1 190 ? -16.481 1.101 -0.275 1.00 91.88 190 ILE A N 1
ATOM 1299 C CA . ILE A 1 190 ? -16.349 0.397 -1.558 1.00 91.88 190 ILE A CA 1
ATOM 1300 C C . ILE A 1 190 ? -17.068 1.174 -2.667 1.00 91.88 190 ILE A C 1
ATOM 1302 O O . ILE A 1 190 ? -16.525 1.322 -3.757 1.00 91.88 190 ILE A O 1
ATOM 1306 N N . GLY A 1 191 ? -18.260 1.713 -2.389 1.00 91.31 191 GLY A N 1
ATOM 1307 C CA . GLY A 1 191 ? -18.999 2.536 -3.350 1.00 91.31 191 GLY A CA 1
ATOM 1308 C C . GLY A 1 191 ? -18.238 3.800 -3.762 1.00 91.31 191 GLY A C 1
ATOM 1309 O O . GLY A 1 191 ? -18.148 4.105 -4.948 1.00 91.31 191 GLY A O 1
ATOM 1310 N N . LEU A 1 192 ? -17.639 4.502 -2.798 1.00 91.31 192 LEU A N 1
ATOM 1311 C CA . LEU A 1 192 ? -16.788 5.668 -3.053 1.00 91.31 192 LEU A CA 1
ATOM 1312 C C . LEU A 1 192 ? -15.532 5.296 -3.842 1.00 91.31 192 LEU A C 1
ATOM 1314 O O . LEU A 1 192 ? -15.178 6.008 -4.777 1.00 91.31 192 LEU A O 1
ATOM 1318 N N . ALA A 1 193 ? -14.886 4.178 -3.500 1.00 88.12 193 ALA A N 1
ATOM 1319 C CA . ALA A 1 193 ? -13.728 3.688 -4.239 1.00 88.12 193 ALA A CA 1
ATOM 1320 C C . ALA A 1 193 ? -14.093 3.389 -5.700 1.00 88.12 193 ALA A C 1
ATOM 1322 O O . ALA A 1 193 ? -13.409 3.841 -6.611 1.00 88.12 193 ALA A O 1
ATOM 1323 N N . HIS A 1 194 ? -15.208 2.700 -5.937 1.00 90.56 194 HIS A N 1
ATOM 1324 C CA . HIS A 1 194 ? -15.655 2.384 -7.290 1.00 90.56 194 HIS A CA 1
ATOM 1325 C C . HIS A 1 194 ? -16.100 3.624 -8.082 1.00 90.56 194 HIS A C 1
ATOM 1327 O O . HIS A 1 194 ? -15.958 3.641 -9.295 1.00 90.56 194 HIS A O 1
ATOM 1333 N N . TRP A 1 195 ? -16.642 4.659 -7.433 1.00 92.50 195 TRP A N 1
ATOM 1334 C CA . TRP A 1 195 ? -16.983 5.923 -8.102 1.00 92.50 195 TRP A CA 1
ATOM 1335 C C . TRP A 1 195 ? -15.749 6.756 -8.470 1.00 92.50 195 TRP A C 1
ATOM 1337 O O . TRP A 1 195 ? -15.775 7.488 -9.450 1.00 92.50 195 TRP A O 1
ATOM 1347 N N . TRP A 1 196 ? -14.685 6.674 -7.670 1.00 86.44 196 TRP A N 1
ATOM 1348 C CA . TRP A 1 196 ? -13.450 7.413 -7.924 1.00 86.44 196 TRP A CA 1
ATOM 1349 C C . TRP A 1 196 ? -12.558 6.738 -8.974 1.00 86.44 196 TRP A C 1
ATOM 1351 O O . TRP A 1 196 ? -11.909 7.424 -9.758 1.00 86.44 196 TRP A O 1
ATOM 1361 N N . PHE A 1 197 ? -12.488 5.403 -8.952 1.00 76.44 197 PHE A N 1
ATOM 1362 C CA . PHE A 1 197 ? -11.597 4.607 -9.807 1.00 76.44 197 PHE A CA 1
ATOM 1363 C C . PHE A 1 197 ? -12.286 3.950 -11.012 1.00 76.44 197 PHE A C 1
ATOM 1365 O O . PHE A 1 197 ? -11.596 3.343 -11.829 1.00 76.44 197 PHE A O 1
ATOM 1372 N N . GLY A 1 198 ? -13.616 4.017 -11.099 1.00 52.94 198 GLY A N 1
ATOM 1373 C CA . GLY A 1 198 ? -14.400 3.557 -12.250 1.00 52.94 198 GLY A CA 1
ATOM 1374 C C . GLY A 1 198 ? -14.815 4.715 -13.139 1.00 52.94 198 GLY A C 1
ATOM 1375 O O . GLY A 1 198 ? -14.874 4.495 -14.367 1.00 52.94 198 GLY A O 1
#